Protein AF-A0A0N1IJU6-F1 (afdb_monomer)

Radius of gyration: 20.88 Å; Cα contacts (8 Å, |Δi|>4): 556; chains: 1; bounding box: 47×47×66 Å

Organism: Leptomonas seymouri (NCBI:txid5684)

pLDDT: mean 74.18, std 21.57, range [20.19, 96.62]

Structure (mmCIF, N/CA/C/O backbone):
data_AF-A0A0N1IJU6-F1
#
_entry.id   AF-A0A0N1IJU6-F1
#
loop_
_atom_site.group_PDB
_atom_site.id
_atom_site.type_symbol
_atom_site.label_atom_id
_atom_site.label_alt_id
_atom_site.label_comp_id
_atom_site.label_asym_id
_atom_site.label_entity_id
_atom_site.label_seq_id
_atom_site.pdbx_PDB_ins_code
_atom_site.Cartn_x
_atom_site.Cartn_y
_atom_site.Cartn_z
_atom_site.occupancy
_atom_site.B_iso_or_equiv
_atom_site.auth_seq_id
_atom_site.auth_comp_id
_atom_site.auth_asym_id
_atom_site.auth_atom_id
_atom_site.pdbx_PDB_model_num
ATOM 1 N N . MET A 1 1 ? -23.357 -25.830 -7.983 1.00 29.25 1 MET A N 1
ATOM 2 C CA . MET A 1 1 ? -22.078 -25.184 -7.625 1.00 29.25 1 MET A CA 1
ATOM 3 C C . MET A 1 1 ? -22.114 -23.812 -8.263 1.00 29.25 1 MET A C 1
ATOM 5 O O . MET A 1 1 ? -22.112 -23.745 -9.482 1.00 29.25 1 MET A O 1
ATOM 9 N N . CYS A 1 2 ? -22.327 -22.762 -7.471 1.00 22.16 2 CYS A N 1
ATOM 10 C CA . CYS A 1 2 ? -22.513 -21.410 -7.994 1.00 22.16 2 CYS A CA 1
ATOM 11 C C . CYS A 1 2 ? -21.148 -20.764 -8.239 1.00 22.16 2 CYS A C 1
ATOM 13 O O . CYS A 1 2 ? -20.328 -20.707 -7.324 1.00 22.16 2 CYS A O 1
ATOM 15 N N . GLU A 1 3 ? -20.919 -20.304 -9.468 1.00 24.25 3 GLU A N 1
ATOM 16 C CA . GLU A 1 3 ? -19.807 -19.422 -9.811 1.00 24.25 3 GLU A CA 1
ATOM 17 C C . GLU A 1 3 ? -19.901 -18.150 -8.964 1.00 24.25 3 GLU A C 1
ATOM 19 O O . GLU A 1 3 ? -20.905 -17.436 -8.984 1.00 24.25 3 GLU A O 1
ATOM 24 N N . VAL A 1 4 ? -18.859 -17.893 -8.176 1.00 23.22 4 VAL A N 1
ATOM 25 C CA . VAL A 1 4 ? -18.736 -16.666 -7.392 1.00 23.22 4 VAL A CA 1
ATOM 26 C C . VAL A 1 4 ? -18.215 -15.586 -8.327 1.00 23.22 4 VAL A C 1
ATOM 28 O O . VAL A 1 4 ? -17.029 -15.531 -8.647 1.00 23.22 4 VAL A O 1
ATOM 31 N N . GLN A 1 5 ? -19.130 -14.743 -8.791 1.00 23.30 5 GLN A N 1
ATOM 32 C CA . GLN A 1 5 ? -18.809 -13.564 -9.574 1.00 23.30 5 GLN A CA 1
ATOM 33 C C . GLN A 1 5 ? -18.287 -12.474 -8.635 1.00 23.30 5 GLN A C 1
ATOM 35 O O . GLN A 1 5 ? -18.973 -12.019 -7.719 1.00 23.30 5 GLN A O 1
ATOM 40 N N . VAL A 1 6 ? -17.034 -12.088 -8.846 1.00 24.52 6 VAL A N 1
ATOM 41 C CA . VAL A 1 6 ? -16.346 -11.077 -8.049 1.00 24.52 6 VAL A CA 1
ATOM 42 C C . VAL A 1 6 ? -16.823 -9.690 -8.471 1.00 24.52 6 VAL A C 1
ATOM 44 O O . VAL A 1 6 ? -16.679 -9.310 -9.631 1.00 24.52 6 VAL A O 1
ATOM 47 N N . SER A 1 7 ? -17.353 -8.918 -7.524 1.00 20.19 7 SER A N 1
ATOM 48 C CA . SER A 1 7 ? -17.590 -7.483 -7.696 1.00 20.19 7 SER A CA 1
ATOM 49 C C . SER A 1 7 ? -16.609 -6.716 -6.816 1.00 20.19 7 SER A C 1
ATOM 51 O O . SER A 1 7 ? -16.738 -6.693 -5.594 1.00 20.19 7 SER A O 1
ATOM 53 N N . PHE A 1 8 ? -15.605 -6.106 -7.441 1.00 29.34 8 PHE A N 1
ATOM 54 C CA . PHE A 1 8 ? -14.904 -4.969 -6.856 1.00 29.34 8 PHE A CA 1
ATOM 55 C C . PHE A 1 8 ? -15.702 -3.709 -7.211 1.00 29.34 8 PHE A C 1
ATOM 57 O O . PHE A 1 8 ? -16.345 -3.664 -8.259 1.00 29.34 8 PHE A O 1
ATOM 64 N N . ALA A 1 9 ? -15.676 -2.671 -6.377 1.00 20.92 9 ALA A N 1
ATOM 65 C CA . ALA A 1 9 ? -16.099 -1.351 -6.832 1.00 20.92 9 ALA A CA 1
ATOM 66 C C . ALA A 1 9 ? -15.048 -0.860 -7.836 1.00 20.92 9 ALA A C 1
ATOM 68 O O . ALA A 1 9 ? -13.993 -0.343 -7.472 1.00 20.92 9 ALA A O 1
ATOM 69 N N . PHE A 1 10 ? -15.297 -1.135 -9.114 1.00 31.42 10 PHE A N 1
ATOM 70 C CA . PHE A 1 10 ? -14.452 -0.702 -10.205 1.00 31.42 10 PHE A CA 1
ATOM 71 C C . PHE A 1 10 ? -14.834 0.731 -10.577 1.00 31.42 10 PHE A C 1
ATOM 73 O O . PHE A 1 10 ? -15.923 0.971 -11.092 1.00 31.42 10 PHE A O 1
ATOM 80 N N . LEU A 1 11 ? -13.894 1.667 -10.481 1.00 26.81 11 LEU A N 1
ATOM 81 C CA . LEU A 1 11 ? -13.791 2.641 -11.563 1.00 26.81 11 LEU A CA 1
ATOM 82 C C . LEU A 1 11 ? -13.098 1.922 -12.724 1.00 26.81 11 LEU A C 1
ATOM 84 O O . LEU A 1 11 ? -11.899 2.075 -12.950 1.00 26.81 11 LEU A O 1
ATOM 88 N N . THR A 1 12 ? -13.848 1.085 -13.451 1.00 28.23 12 THR A N 1
ATOM 89 C CA . THR A 1 12 ? -13.447 0.666 -14.796 1.00 28.23 12 THR A CA 1
ATOM 90 C C . THR A 1 12 ? -13.519 1.907 -15.668 1.00 28.23 12 THR A C 1
ATOM 92 O O . THR A 1 12 ?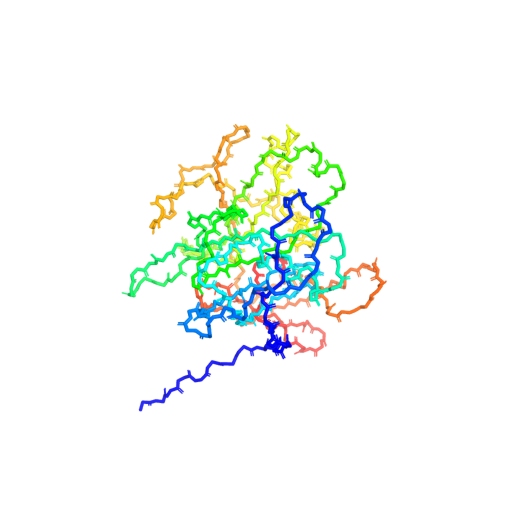 -14.570 2.249 -16.205 1.00 28.23 12 THR A O 1
ATOM 95 N N . SER A 1 13 ? -12.408 2.620 -15.783 1.00 30.58 13 SER A N 1
ATOM 96 C CA . SER A 1 13 ? -12.277 3.699 -16.746 1.00 30.58 13 SER A CA 1
ATOM 97 C C . SER A 1 13 ? -11.082 3.419 -17.643 1.00 30.58 13 SER A C 1
ATOM 99 O O . SER A 1 13 ? -9.936 3.580 -17.234 1.00 30.58 13 SER A O 1
ATOM 101 N N . ARG A 1 14 ? -11.436 3.069 -18.887 1.00 30.84 14 ARG A N 1
ATOM 102 C CA . ARG A 1 14 ? -10.636 2.994 -20.119 1.00 30.84 14 ARG A CA 1
ATOM 103 C C . ARG A 1 14 ? -9.693 1.792 -20.243 1.00 30.84 14 ARG A C 1
ATOM 105 O O . ARG A 1 14 ? -8.674 1.681 -19.574 1.00 30.84 14 ARG A O 1
ATOM 112 N N . THR A 1 15 ? -10.000 0.938 -21.217 1.00 31.88 15 THR A N 1
ATOM 113 C CA . THR A 1 15 ? -8.989 0.222 -22.000 1.00 31.88 15 THR A CA 1
ATOM 114 C C . THR A 1 15 ? -8.020 1.263 -22.561 1.00 31.88 15 THR A C 1
ATOM 116 O O . THR A 1 15 ? -8.432 2.142 -23.317 1.00 31.88 15 THR A O 1
ATOM 119 N N . VAL A 1 16 ? -6.745 1.207 -22.176 1.00 37.75 16 VAL A N 1
ATOM 120 C CA . VAL A 1 16 ? -5.706 2.012 -22.828 1.00 37.75 16 VAL A CA 1
ATOM 121 C C . VAL A 1 16 ? -5.240 1.223 -24.047 1.00 37.7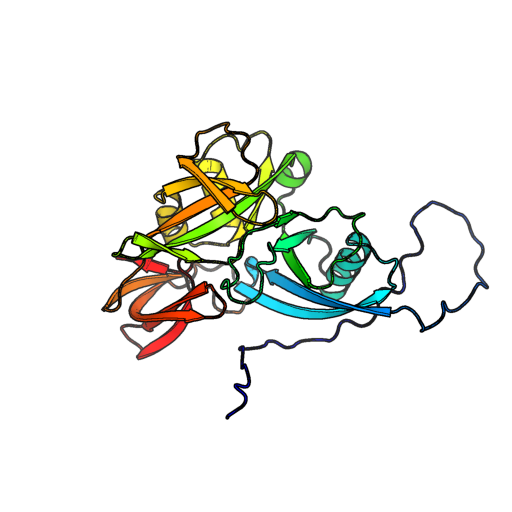5 16 VAL A C 1
ATOM 123 O O . VAL A 1 16 ? -4.503 0.243 -23.928 1.00 37.75 16 VAL A O 1
ATOM 126 N N . GLU A 1 17 ? -5.719 1.608 -25.229 1.00 35.03 17 GLU A N 1
ATOM 127 C CA . GLU A 1 17 ? -5.207 1.067 -26.485 1.00 35.03 17 GLU A CA 1
ATOM 128 C C . GLU A 1 17 ? -3.831 1.665 -26.822 1.00 35.03 17 GLU A C 1
ATOM 130 O O . GLU A 1 17 ? -3.664 2.875 -26.936 1.00 35.03 17 GLU A O 1
ATOM 135 N N . CYS A 1 18 ? -2.885 0.757 -27.086 1.00 40.06 18 CYS A N 1
ATOM 136 C CA . CYS A 1 18 ? -1.658 0.918 -27.873 1.00 40.06 18 CYS A CA 1
ATOM 137 C C . CYS A 1 18 ? -0.441 1.652 -27.263 1.00 40.06 18 CYS A C 1
ATOM 139 O O . CYS A 1 18 ? -0.288 2.868 -27.353 1.00 40.06 18 CYS A O 1
ATOM 141 N N . CYS A 1 19 ? 0.575 0.854 -26.901 1.00 38.28 19 CYS A N 1
ATOM 142 C CA . CYS A 1 19 ? 1.991 1.222 -27.029 1.00 38.28 19 CYS A CA 1
ATOM 143 C C . CYS A 1 19 ? 2.445 1.003 -28.487 1.00 38.28 19 CYS A C 1
ATOM 145 O O . CYS A 1 19 ? 2.994 -0.050 -28.811 1.00 38.28 19 CYS A O 1
ATOM 147 N N . CYS A 1 20 ? 2.177 1.949 -29.393 1.00 32.88 20 CYS A N 1
ATOM 148 C CA . CYS A 1 20 ? 2.645 1.845 -30.789 1.00 32.88 20 CYS A CA 1
ATOM 149 C C . CYS A 1 20 ? 3.706 2.876 -31.190 1.00 32.88 20 CYS A C 1
ATOM 151 O O . CYS A 1 20 ? 4.318 2.711 -32.237 1.00 32.88 20 CYS A O 1
ATOM 153 N N . ASN A 1 21 ? 3.984 3.893 -30.369 1.00 34.22 21 ASN A N 1
ATOM 154 C CA . ASN A 1 21 ? 4.844 5.009 -30.776 1.00 34.22 21 ASN A CA 1
ATOM 155 C C . ASN A 1 21 ? 5.995 5.251 -29.796 1.00 34.22 21 ASN A C 1
ATOM 157 O O . ASN A 1 21 ? 6.057 6.301 -29.156 1.00 34.22 21 ASN A O 1
ATOM 161 N N . VAL A 1 22 ? 6.912 4.290 -29.692 1.00 34.72 22 VAL A N 1
ATOM 162 C CA . VAL A 1 22 ? 8.278 4.580 -29.237 1.00 34.72 22 VAL A CA 1
ATOM 163 C C . VAL A 1 22 ? 9.234 4.087 -30.314 1.00 34.72 22 VAL A C 1
ATOM 165 O O . VAL A 1 22 ? 9.848 3.030 -30.224 1.00 34.72 22 VAL A O 1
ATOM 168 N N . SER A 1 23 ? 9.340 4.872 -31.385 1.00 30.75 23 SER A N 1
ATOM 169 C CA . SER A 1 23 ? 10.595 4.934 -32.119 1.00 30.75 23 SER A CA 1
ATOM 170 C C . SER A 1 23 ? 11.645 5.439 -31.133 1.00 30.75 23 SER A C 1
ATOM 172 O O . SER A 1 23 ? 11.603 6.600 -30.725 1.00 30.75 23 SER A O 1
ATOM 174 N N . SER A 1 24 ? 12.514 4.522 -30.715 1.00 30.61 24 SER A N 1
ATOM 175 C CA . SER A 1 24 ? 13.775 4.742 -30.010 1.00 30.61 24 SER A CA 1
ATOM 176 C C . SER A 1 24 ? 14.306 6.168 -30.177 1.00 30.61 24 SER A C 1
ATOM 178 O O . SER A 1 24 ? 14.665 6.571 -31.288 1.00 30.61 24 SER A O 1
ATOM 180 N N . SER A 1 25 ? 14.410 6.930 -29.087 1.00 32.19 25 SER A N 1
ATOM 181 C CA . SER A 1 25 ? 15.112 8.213 -29.101 1.00 32.19 25 SER A CA 1
ATOM 182 C C . SER A 1 25 ? 16.629 7.985 -29.138 1.00 32.19 25 SER A C 1
ATOM 184 O O . SER A 1 25 ? 17.354 8.267 -28.187 1.00 32.19 25 SER A O 1
ATOM 186 N N . SER A 1 26 ? 17.127 7.477 -30.261 1.00 30.17 26 SER A N 1
ATOM 187 C CA . SER A 1 26 ? 18.512 7.651 -30.682 1.00 30.17 26 SER A CA 1
ATOM 188 C C . SER A 1 26 ? 18.502 8.638 -31.846 1.00 30.17 26 SER A C 1
ATOM 190 O O . SER A 1 26 ? 17.946 8.348 -32.901 1.00 30.17 26 SER A O 1
ATOM 192 N N . LYS A 1 27 ? 19.066 9.829 -31.619 1.00 34.12 27 LYS A N 1
ATOM 193 C CA . LYS A 1 27 ? 19.240 10.930 -32.582 1.00 34.12 27 LYS A CA 1
ATOM 194 C C . LYS A 1 27 ? 19.463 10.443 -34.026 1.00 34.12 27 LYS A C 1
ATOM 196 O O . LYS A 1 27 ? 20.577 10.028 -34.322 1.00 34.12 27 LYS A O 1
ATOM 201 N N . VAL A 1 28 ? 18.495 10.598 -34.938 1.00 28.48 28 VAL A N 1
ATOM 202 C CA . VAL A 1 28 ? 18.773 10.642 -36.388 1.00 28.48 28 VAL A CA 1
ATOM 203 C C . VAL A 1 28 ? 17.788 11.562 -37.117 1.00 28.48 28 VAL A C 1
ATOM 205 O O . VAL A 1 28 ? 16.579 11.357 -37.130 1.00 28.48 28 VAL A O 1
ATOM 208 N N . SER A 1 29 ? 18.385 12.595 -37.706 1.00 26.75 29 SER A N 1
ATOM 209 C CA . SER A 1 29 ? 18.025 13.337 -38.915 1.00 26.75 29 SER A CA 1
ATOM 210 C C . SER A 1 29 ? 16.880 12.797 -39.788 1.00 26.75 29 SER A C 1
ATOM 212 O O . SER A 1 29 ? 16.850 11.632 -40.170 1.00 26.75 29 SER A O 1
ATOM 214 N N . SER A 1 30 ? 16.028 13.735 -40.205 1.00 32.81 30 SER A N 1
ATOM 215 C CA . SER A 1 30 ? 15.270 13.791 -41.464 1.00 32.81 30 SER A CA 1
ATOM 216 C C . SER A 1 30 ? 15.429 12.623 -42.456 1.00 32.81 30 SER A C 1
ATOM 218 O O . SER A 1 30 ? 16.322 12.612 -43.301 1.00 32.81 30 SER A O 1
ATOM 220 N N . ARG A 1 31 ? 14.441 11.725 -42.465 1.00 26.55 31 ARG A N 1
ATOM 221 C CA . ARG A 1 31 ? 13.751 11.272 -43.686 1.00 26.55 31 ARG A CA 1
ATOM 222 C C . ARG A 1 31 ? 12.504 10.491 -43.291 1.00 26.55 31 ARG A C 1
ATOM 224 O O . ARG A 1 31 ? 12.564 9.350 -42.851 1.00 26.55 31 ARG A O 1
ATOM 231 N N . ALA A 1 32 ? 11.368 11.161 -43.429 1.00 37.38 32 ALA A N 1
ATOM 232 C CA . ALA A 1 32 ? 10.072 10.519 -43.432 1.00 37.38 32 ALA A CA 1
ATOM 233 C C . ALA A 1 32 ? 9.946 9.571 -44.633 1.00 37.38 32 ALA A C 1
ATOM 235 O O . ALA A 1 32 ? 10.572 9.780 -45.673 1.00 37.38 32 ALA A O 1
ATOM 236 N N . SER A 1 33 ? 9.017 8.631 -44.471 1.00 31.12 33 SER A N 1
ATOM 237 C CA . SER A 1 33 ? 8.413 7.725 -45.450 1.00 31.12 33 SER A CA 1
ATOM 238 C C . SER A 1 33 ? 9.046 6.334 -45.587 1.00 31.12 33 SER A C 1
ATOM 240 O O . SER A 1 33 ? 10.182 6.164 -46.007 1.00 31.12 33 SER A O 1
ATOM 242 N N . GLN A 1 34 ? 8.185 5.354 -45.284 1.00 34.00 34 GLN A N 1
ATOM 243 C CA . GLN A 1 34 ? 8.293 3.917 -45.532 1.00 34.00 34 GLN A CA 1
ATOM 244 C C . GLN A 1 34 ? 9.202 3.139 -44.578 1.00 34.00 34 GLN A C 1
ATOM 246 O O . GLN A 1 34 ? 10.401 3.070 -44.788 1.00 34.00 34 GLN A O 1
ATOM 251 N N . LEU A 1 35 ? 8.595 2.458 -43.595 1.00 29.62 35 LEU A N 1
ATOM 252 C CA . LEU A 1 35 ? 8.817 1.025 -43.347 1.00 29.62 35 LEU A CA 1
ATOM 253 C C . LEU A 1 35 ? 7.835 0.491 -42.282 1.00 29.62 35 LEU A C 1
ATOM 255 O O . LEU A 1 35 ? 8.068 0.576 -41.086 1.00 29.62 35 LEU A O 1
ATOM 259 N N . ARG A 1 36 ? 6.753 -0.097 -42.816 1.00 29.62 36 ARG A N 1
ATOM 260 C CA . ARG A 1 36 ? 6.023 -1.294 -42.357 1.00 29.62 36 ARG A CA 1
ATOM 261 C C . ARG A 1 36 ? 5.271 -1.236 -41.020 1.00 29.62 36 ARG A C 1
ATOM 263 O O . ARG A 1 36 ? 5.855 -1.250 -39.945 1.00 29.62 36 ARG A O 1
ATOM 270 N N . CYS A 1 37 ? 3.939 -1.331 -41.132 1.00 32.75 37 CYS A N 1
ATOM 271 C CA . CYS A 1 37 ? 3.083 -1.960 -40.128 1.00 32.75 37 CYS A CA 1
ATOM 272 C C . CYS A 1 37 ? 3.743 -3.262 -39.659 1.00 32.75 37 CYS A C 1
ATOM 274 O O . CYS A 1 37 ? 3.885 -4.195 -40.448 1.00 32.75 37 CYS A O 1
ATOM 276 N N . ALA A 1 38 ? 4.180 -3.298 -38.402 1.00 37.62 38 ALA A N 1
ATOM 277 C CA . ALA A 1 38 ? 4.569 -4.540 -37.760 1.00 37.62 38 ALA A CA 1
ATOM 278 C C . ALA A 1 38 ? 3.335 -5.449 -37.687 1.00 37.62 38 ALA A C 1
ATOM 280 O O . ALA A 1 38 ? 2.256 -4.995 -37.292 1.00 37.62 38 ALA A O 1
ATOM 281 N N . ASP A 1 39 ? 3.508 -6.700 -38.107 1.00 40.16 39 ASP A N 1
ATOM 282 C CA . ASP A 1 39 ? 2.506 -7.759 -38.059 1.00 40.16 39 ASP A CA 1
ATOM 283 C C . ASP A 1 39 ? 1.701 -7.734 -36.751 1.00 40.16 39 ASP A C 1
ATOM 285 O O . ASP A 1 39 ? 2.247 -7.674 -35.649 1.00 40.16 39 ASP A O 1
ATOM 289 N N . HIS A 1 40 ? 0.379 -7.858 -36.863 1.00 46.62 40 HIS A N 1
ATOM 290 C CA . HIS A 1 40 ? -0.540 -7.972 -35.727 1.00 46.62 40 HIS A CA 1
ATOM 291 C C . HIS A 1 40 ? -0.394 -9.293 -34.932 1.00 46.62 40 HIS A C 1
ATOM 293 O O . HIS A 1 40 ? -1.235 -9.584 -34.084 1.00 46.62 40 HIS A O 1
ATOM 299 N N . SER A 1 41 ? 0.643 -10.102 -35.180 1.00 51.22 41 SER A N 1
ATOM 300 C CA . SER A 1 41 ? 0.738 -11.502 -34.740 1.00 51.22 41 SER A CA 1
ATOM 301 C C . SER A 1 41 ? 1.457 -11.745 -33.405 1.00 51.22 41 SER A C 1
ATOM 303 O O . SER A 1 41 ? 1.460 -12.879 -32.936 1.00 51.22 41 SER A O 1
ATOM 305 N N . SER A 1 42 ? 2.020 -10.729 -32.740 1.00 65.62 42 SER A N 1
ATOM 306 C CA . SER A 1 42 ? 2.682 -10.913 -31.431 1.00 65.62 42 SER A CA 1
ATOM 307 C C . SER A 1 42 ? 2.370 -9.799 -30.426 1.00 65.62 42 SER A C 1
ATOM 309 O O . SER A 1 42 ? 3.248 -9.178 -29.821 1.00 65.62 42 SER A O 1
ATOM 311 N N . ARG A 1 43 ? 1.077 -9.531 -30.231 1.00 73.75 43 ARG A N 1
ATOM 312 C CA . ARG A 1 43 ? 0.603 -8.735 -29.093 1.00 73.75 43 ARG A CA 1
ATOM 313 C C . ARG A 1 43 ? 0.337 -9.648 -27.906 1.00 73.75 43 ARG A C 1
ATOM 315 O O . ARG A 1 43 ? -0.191 -10.743 -28.071 1.00 73.75 43 ARG A O 1
ATOM 322 N N . ARG A 1 44 ? 0.672 -9.173 -26.713 1.00 79.62 44 ARG A N 1
ATOM 323 C CA . ARG A 1 44 ? 0.341 -9.834 -25.450 1.00 79.62 44 ARG A CA 1
ATOM 324 C C . ARG A 1 44 ? -0.488 -8.902 -24.578 1.00 79.62 44 ARG A C 1
ATOM 326 O O . ARG A 1 44 ? -0.372 -7.680 -24.682 1.00 79.62 44 ARG A O 1
ATOM 333 N N . VAL A 1 45 ? -1.320 -9.495 -23.731 1.00 77.50 45 VAL A N 1
ATOM 334 C CA . VAL A 1 45 ? -2.152 -8.772 -22.769 1.00 77.50 45 VAL A CA 1
ATOM 335 C C . VAL A 1 45 ? -1.474 -8.824 -21.408 1.00 77.50 45 VAL A C 1
ATOM 337 O O . VAL A 1 45 ? -1.081 -9.891 -20.953 1.00 77.50 45 VAL A O 1
ATOM 340 N N . VAL A 1 46 ? -1.335 -7.663 -20.779 1.00 78.88 46 VAL A N 1
ATOM 341 C CA . VAL A 1 46 ? -0.728 -7.490 -19.461 1.00 78.88 46 VAL A CA 1
ATOM 342 C C . VAL A 1 46 ? -1.751 -6.907 -18.506 1.00 78.88 46 VAL A C 1
ATOM 344 O O . VAL A 1 46 ? -2.425 -5.933 -18.835 1.00 78.88 46 VAL A O 1
ATOM 347 N N . HIS A 1 47 ? -1.822 -7.454 -17.302 1.00 82.44 47 HIS A N 1
ATOM 348 C CA . HIS A 1 47 ? -2.642 -6.932 -16.223 1.00 82.44 47 HIS A CA 1
ATOM 349 C C . HIS A 1 47 ? -1.819 -5.983 -15.349 1.00 82.44 47 HIS A C 1
ATOM 351 O O . HIS A 1 47 ? -0.814 -6.370 -14.751 1.00 82.44 47 HIS A O 1
ATOM 357 N N . VAL A 1 48 ? -2.254 -4.729 -15.260 1.00 83.94 48 VAL A N 1
ATOM 358 C CA . VAL A 1 48 ? -1.579 -3.696 -14.472 1.00 83.94 48 VAL A CA 1
ATOM 359 C C . VAL A 1 48 ? -2.519 -3.220 -13.378 1.00 83.94 48 VAL A C 1
ATOM 361 O O . VAL A 1 48 ? -3.653 -2.824 -13.655 1.00 83.94 48 VAL A O 1
ATOM 364 N N . LYS A 1 49 ? -2.040 -3.233 -12.133 1.00 86.88 49 LYS A N 1
ATOM 365 C CA . LYS A 1 49 ? -2.712 -2.582 -11.008 1.00 86.88 49 LYS A CA 1
ATOM 366 C C . LYS A 1 49 ? -1.961 -1.311 -10.634 1.00 86.88 49 LYS A C 1
ATOM 368 O O . LYS A 1 49 ? -0.889 -1.383 -10.042 1.00 86.88 49 LYS A O 1
ATOM 373 N N . LEU A 1 50 ? -2.529 -0.164 -10.976 1.00 87.06 50 LEU A N 1
ATOM 374 C CA . LEU A 1 50 ? -2.034 1.146 -10.584 1.00 87.06 50 LEU A CA 1
ATOM 375 C C . LEU A 1 50 ? -2.492 1.490 -9.162 1.00 87.06 50 LEU A C 1
ATOM 377 O O . LEU A 1 50 ? -3.683 1.445 -8.851 1.00 87.06 50 LEU A O 1
ATOM 381 N N . LEU A 1 51 ? -1.532 1.832 -8.314 1.00 88.25 51 LEU A N 1
ATOM 382 C CA . LEU A 1 51 ? -1.697 2.305 -6.949 1.00 88.25 51 LEU A CA 1
ATOM 383 C C . LEU A 1 51 ? -1.494 3.819 -6.955 1.00 88.25 51 LEU A C 1
ATOM 385 O O . LEU A 1 51 ? -0.393 4.299 -7.231 1.00 88.25 51 LEU A O 1
ATOM 389 N N . ASP A 1 52 ? -2.570 4.549 -6.685 1.00 83.44 52 ASP A N 1
ATOM 390 C CA . ASP A 1 52 ? -2.609 6.006 -6.666 1.00 83.44 52 ASP A CA 1
ATOM 391 C C . ASP A 1 52 ? -3.087 6.460 -5.286 1.00 83.44 52 ASP A C 1
ATOM 393 O O . ASP A 1 52 ? -4.273 6.706 -5.045 1.00 83.44 52 ASP A O 1
ATOM 397 N N . PHE A 1 53 ? -2.140 6.474 -4.349 1.00 80.69 53 PHE A N 1
ATOM 398 C CA . PHE A 1 53 ? -2.410 6.799 -2.952 1.00 80.69 53 PHE A CA 1
ATOM 399 C C . PHE A 1 53 ? -2.827 8.262 -2.770 1.00 80.69 53 PHE A C 1
ATOM 401 O O . PHE A 1 53 ? -3.665 8.532 -1.920 1.00 80.69 53 PHE A O 1
ATOM 408 N N . GLU A 1 54 ? -2.335 9.181 -3.610 1.00 76.06 54 GLU A N 1
ATOM 409 C CA . GLU A 1 54 ? -2.749 10.593 -3.599 1.00 76.06 54 GLU A CA 1
ATOM 410 C C . GLU A 1 54 ? -4.231 10.756 -3.953 1.00 76.06 54 GLU A C 1
ATOM 412 O O . GLU A 1 54 ? -4.942 11.550 -3.342 1.00 76.06 54 GLU A O 1
ATOM 417 N N . ALA A 1 55 ? -4.713 9.996 -4.938 1.00 70.56 55 ALA A N 1
ATOM 418 C CA . ALA A 1 55 ? -6.128 9.973 -5.294 1.00 70.56 55 ALA A CA 1
ATOM 419 C C . ALA A 1 55 ? -6.973 9.079 -4.364 1.00 70.56 55 ALA A C 1
ATOM 421 O O . ALA A 1 55 ? -8.187 8.960 -4.569 1.00 70.56 55 ALA A O 1
ATOM 422 N N . GLY A 1 56 ? -6.344 8.408 -3.389 1.00 67.31 56 GLY A N 1
ATOM 423 C CA . GLY A 1 56 ? -6.984 7.428 -2.514 1.00 67.31 56 GLY A CA 1
ATOM 424 C C . GLY A 1 56 ? -7.590 6.247 -3.277 1.00 67.31 56 GLY A C 1
ATOM 425 O O . GLY A 1 56 ? -8.569 5.661 -2.821 1.00 67.31 56 GLY A O 1
ATOM 426 N N . CYS A 1 57 ? -7.080 5.919 -4.470 1.00 67.00 57 CYS A N 1
ATOM 427 C CA . CYS A 1 57 ? -7.671 4.898 -5.332 1.00 67.00 57 CYS A CA 1
ATOM 428 C C . CYS A 1 57 ? -6.643 3.891 -5.856 1.00 67.00 57 CYS A C 1
ATOM 430 O O . CYS A 1 57 ? -5.451 4.156 -5.991 1.00 67.00 57 CYS A O 1
ATOM 432 N N . SER A 1 58 ? -7.128 2.699 -6.203 1.00 73.31 58 SER A N 1
ATOM 433 C CA . SER A 1 58 ? -6.367 1.756 -7.020 1.00 73.31 58 SER A CA 1
ATOM 434 C C . SER A 1 58 ? -7.169 1.419 -8.267 1.00 73.31 58 SER A C 1
ATOM 436 O O . SER A 1 58 ? -8.380 1.209 -8.199 1.00 73.31 58 SER A O 1
ATOM 438 N N . ARG A 1 59 ? -6.500 1.402 -9.418 1.00 79.50 59 ARG A N 1
ATOM 439 C CA . ARG A 1 59 ? -7.109 1.151 -10.726 1.00 79.50 59 ARG A CA 1
ATOM 440 C C . ARG A 1 59 ? -6.468 -0.085 -11.332 1.00 79.50 59 ARG A C 1
ATOM 442 O O . ARG A 1 59 ? -5.251 -0.217 -11.323 1.00 79.50 59 ARG A O 1
ATOM 449 N N . ALA A 1 60 ? -7.276 -0.993 -11.859 1.00 78.19 60 ALA A N 1
ATOM 450 C CA . ALA A 1 60 ? -6.790 -2.159 -12.584 1.00 78.19 60 ALA A CA 1
ATOM 451 C C . ALA A 1 60 ? -7.193 -2.039 -14.052 1.00 78.19 60 ALA A C 1
ATOM 453 O O . ALA A 1 60 ? -8.337 -1.700 -14.354 1.00 78.19 60 ALA A O 1
ATOM 454 N N . PHE A 1 61 ? -6.265 -2.313 -14.961 1.00 76.94 61 PHE A N 1
ATOM 455 C CA . PHE A 1 61 ? -6.527 -2.280 -16.396 1.00 76.94 61 PHE A CA 1
ATOM 456 C C . PHE A 1 61 ? -5.678 -3.314 -17.135 1.00 76.94 61 PHE A C 1
ATOM 458 O O . PHE A 1 61 ? -4.667 -3.808 -16.631 1.00 76.94 61 PHE A O 1
ATOM 465 N N . CYS A 1 62 ? -6.125 -3.655 -18.341 1.00 77.44 62 CYS A N 1
ATOM 466 C CA . CYS A 1 62 ? -5.405 -4.538 -19.249 1.00 77.44 62 CYS A CA 1
ATOM 467 C C . CYS A 1 62 ? -4.708 -3.695 -20.317 1.00 77.44 62 CYS A C 1
ATOM 469 O O . CYS A 1 62 ? -5.339 -2.844 -20.945 1.00 77.44 62 CYS A O 1
ATOM 471 N N . VAL A 1 63 ? -3.423 -3.950 -20.536 1.00 75.19 63 VAL A N 1
ATOM 472 C CA . VAL A 1 63 ? -2.613 -3.291 -21.561 1.00 75.19 63 VAL A CA 1
ATOM 473 C C . VAL A 1 63 ? -2.270 -4.307 -22.637 1.00 75.19 63 VAL A C 1
ATOM 475 O O . VAL A 1 63 ? -1.680 -5.345 -22.352 1.00 75.19 63 VAL A O 1
ATOM 478 N N . SER A 1 64 ? -2.619 -4.002 -23.886 1.00 79.62 64 SER A N 1
ATOM 479 C CA . SER A 1 64 ? -2.148 -4.763 -25.043 1.00 79.62 64 SER A CA 1
ATOM 480 C C . SER A 1 64 ? -0.857 -4.133 -25.561 1.00 79.62 64 SER A C 1
ATOM 482 O O . SER A 1 64 ? -0.887 -3.036 -26.125 1.00 79.62 64 SER A O 1
ATOM 484 N N . CYS A 1 65 ? 0.266 -4.834 -25.423 1.00 78.31 65 CYS A N 1
ATOM 485 C CA . CYS A 1 65 ? 1.577 -4.357 -25.860 1.00 78.31 65 CYS A CA 1
ATOM 486 C C . CYS A 1 65 ? 2.277 -5.360 -26.797 1.00 78.31 65 CYS A C 1
ATOM 488 O O . CYS A 1 65 ? 1.974 -6.558 -26.770 1.00 78.31 65 CYS A O 1
ATOM 490 N N . PRO A 1 66 ? 3.199 -4.892 -27.660 1.00 81.06 66 PRO A N 1
ATOM 491 C CA . PRO A 1 66 ? 4.114 -5.779 -28.375 1.00 81.06 66 PRO A CA 1
ATOM 492 C C . PRO A 1 66 ? 4.911 -6.647 -27.396 1.00 81.06 66 PRO A C 1
ATOM 494 O O . PRO A 1 66 ? 5.302 -6.168 -26.334 1.00 81.06 66 PRO A O 1
ATOM 497 N N . VAL A 1 67 ? 5.218 -7.895 -27.762 1.00 79.75 67 VAL A N 1
ATOM 498 C CA . VAL A 1 67 ? 6.054 -8.785 -26.925 1.00 79.75 67 VAL A CA 1
ATOM 499 C C . VAL A 1 67 ? 7.434 -8.186 -26.621 1.00 79.75 67 VAL A C 1
ATOM 501 O O . VAL A 1 67 ? 8.000 -8.460 -25.568 1.00 79.75 67 VAL A O 1
ATOM 504 N N . SER A 1 68 ? 7.957 -7.337 -27.507 1.00 82.25 68 SER A N 1
ATOM 505 C CA . SER A 1 68 ? 9.235 -6.638 -27.333 1.00 82.25 68 SER A CA 1
ATOM 506 C C . SER A 1 68 ? 9.157 -5.371 -26.472 1.00 82.25 68 SER A C 1
ATOM 508 O O . SER A 1 68 ? 10.166 -4.684 -26.345 1.00 82.25 68 SER A O 1
ATOM 510 N N . ALA A 1 69 ? 7.981 -4.997 -25.961 1.00 84.19 69 ALA A N 1
ATOM 511 C CA . ALA A 1 69 ? 7.833 -3.799 -25.143 1.00 84.19 69 ALA A CA 1
ATOM 512 C C . ALA A 1 69 ? 8.444 -3.991 -23.748 1.00 84.19 69 ALA A C 1
ATOM 514 O O . ALA A 1 69 ? 8.334 -5.061 -23.139 1.00 84.19 69 ALA A O 1
ATOM 515 N N . ASP A 1 70 ? 9.043 -2.921 -23.238 1.00 88.38 70 ASP A N 1
ATOM 516 C CA . ASP A 1 70 ? 9.635 -2.846 -21.910 1.00 88.38 70 ASP A CA 1
ATOM 517 C C . ASP A 1 70 ? 8.785 -1.991 -20.956 1.00 88.38 70 ASP A C 1
ATOM 519 O O . ASP A 1 70 ? 7.766 -1.391 -21.324 1.00 88.38 70 ASP A O 1
ATOM 523 N N . ILE A 1 71 ? 9.184 -1.977 -19.688 1.00 90.00 71 ILE A N 1
ATOM 524 C CA . ILE A 1 71 ? 8.516 -1.211 -18.634 1.00 90.00 71 ILE A CA 1
ATOM 525 C C . ILE A 1 71 ? 8.542 0.296 -18.915 1.00 90.00 71 ILE A C 1
ATOM 527 O O . ILE A 1 71 ? 7.557 0.978 -18.629 1.00 90.00 71 ILE A O 1
ATOM 531 N N . CYS A 1 72 ? 9.611 0.808 -19.528 1.00 88.06 72 CYS A N 1
ATOM 532 C CA . CYS A 1 72 ? 9.713 2.203 -19.953 1.00 88.06 72 CYS A CA 1
ATOM 533 C C . CYS A 1 72 ? 8.545 2.591 -20.872 1.00 88.06 72 CYS A C 1
ATOM 535 O O . CYS A 1 72 ? 7.806 3.534 -20.585 1.00 88.06 72 CYS A O 1
ATOM 537 N N . ALA A 1 73 ? 8.296 1.799 -21.921 1.00 84.88 73 ALA A N 1
ATOM 538 C CA . ALA A 1 73 ? 7.204 2.048 -22.857 1.00 84.88 73 ALA A CA 1
ATOM 539 C C . ALA A 1 73 ? 5.817 1.998 -22.190 1.00 84.88 73 ALA A C 1
ATOM 541 O O . ALA A 1 73 ? 4.913 2.741 -22.587 1.00 84.88 73 ALA A O 1
ATOM 542 N N . LEU A 1 74 ? 5.636 1.129 -21.187 1.00 86.81 74 LEU A N 1
ATOM 543 C CA . LEU A 1 74 ? 4.411 1.075 -20.387 1.00 86.81 74 LEU A CA 1
ATOM 544 C C . LEU A 1 74 ? 4.223 2.363 -19.575 1.00 86.81 74 LEU A C 1
ATOM 546 O O . LEU A 1 74 ? 3.143 2.950 -19.615 1.00 86.81 74 LEU A O 1
ATOM 550 N N . PHE A 1 75 ? 5.253 2.824 -18.866 1.00 87.12 75 PHE A N 1
ATOM 551 C CA . PHE A 1 75 ? 5.168 4.039 -18.052 1.00 87.12 75 PHE A CA 1
ATOM 552 C C . PHE A 1 75 ? 4.960 5.291 -18.901 1.00 87.12 75 PHE A C 1
ATOM 554 O O . PHE A 1 75 ? 4.096 6.097 -18.571 1.00 87.12 75 PHE A O 1
ATOM 561 N N . ASP A 1 76 ? 5.617 5.400 -20.055 1.00 82.88 76 ASP A N 1
ATOM 562 C CA . ASP A 1 76 ? 5.374 6.488 -21.008 1.00 82.88 76 ASP A CA 1
ATOM 563 C C . ASP A 1 76 ? 3.926 6.510 -21.521 1.00 82.88 76 ASP A C 1
ATOM 565 O O . ASP A 1 76 ? 3.345 7.571 -21.774 1.00 82.88 76 ASP A O 1
ATOM 569 N N . ALA A 1 77 ? 3.319 5.338 -21.728 1.00 82.19 77 ALA A N 1
ATOM 570 C CA . ALA A 1 77 ? 1.913 5.245 -22.110 1.00 82.19 77 ALA A CA 1
ATOM 571 C C . ALA A 1 77 ? 0.985 5.698 -20.971 1.00 82.19 77 ALA A C 1
ATOM 573 O O . ALA A 1 77 ? 0.041 6.451 -21.225 1.00 82.19 77 ALA A O 1
ATOM 574 N N . LEU A 1 78 ? 1.281 5.309 -19.727 1.00 81.62 78 LEU A N 1
ATOM 575 C CA . LEU A 1 78 ? 0.529 5.749 -18.549 1.00 81.62 78 LEU A CA 1
ATOM 576 C C . LEU A 1 78 ? 0.635 7.260 -18.340 1.00 81.62 78 LEU A C 1
ATOM 578 O O . LEU A 1 78 ? -0.395 7.925 -18.256 1.00 81.62 78 LEU A O 1
ATOM 582 N N . SER A 1 79 ? 1.843 7.828 -18.363 1.00 80.19 79 SER A N 1
ATOM 583 C CA . SER A 1 79 ? 2.057 9.276 -18.215 1.00 80.19 79 SER A CA 1
ATOM 584 C C . SER A 1 79 ? 1.275 10.084 -19.252 1.00 80.19 79 SER A C 1
ATOM 586 O O . SER A 1 79 ? 0.651 11.093 -18.917 1.00 80.19 79 SER A O 1
ATOM 588 N N . ARG A 1 80 ? 1.246 9.618 -20.510 1.00 76.62 80 ARG A N 1
ATOM 589 C CA . ARG A 1 80 ? 0.455 10.245 -21.581 1.00 76.62 80 ARG A CA 1
ATOM 590 C C . ARG A 1 80 ? -1.045 10.123 -21.346 1.00 76.62 80 ARG A C 1
ATOM 592 O O . ARG A 1 80 ? -1.760 11.101 -21.533 1.00 76.62 80 ARG A O 1
ATOM 599 N N . SER A 1 81 ? -1.526 8.952 -20.931 1.00 74.75 81 SER A N 1
ATOM 600 C CA . SER A 1 81 ? -2.952 8.741 -20.661 1.00 74.75 81 SER A CA 1
ATOM 601 C C . SER A 1 81 ? -3.465 9.601 -19.504 1.00 74.75 81 SER A C 1
ATOM 603 O O . SER A 1 81 ? -4.636 9.977 -19.503 1.00 74.75 81 SER A O 1
ATOM 605 N N . GLU A 1 82 ? -2.620 9.892 -18.517 1.00 73.25 82 GLU A N 1
ATOM 606 C CA . GLU A 1 82 ? -2.997 10.701 -17.355 1.00 73.25 82 GLU A CA 1
ATOM 607 C C . GLU A 1 82 ? -2.823 12.209 -17.575 1.00 73.25 82 GLU A C 1
ATOM 609 O O . GLU A 1 82 ? -3.191 12.990 -16.700 1.00 73.25 82 GLU A O 1
ATOM 614 N N . ASN A 1 83 ? -2.302 12.638 -18.736 1.00 67.12 83 ASN A N 1
ATOM 615 C CA . ASN A 1 83 ? -1.967 14.038 -19.033 1.00 67.12 83 ASN A CA 1
ATOM 616 C C . ASN A 1 83 ? -1.126 14.702 -17.924 1.00 67.12 83 ASN A C 1
ATOM 618 O O . ASN A 1 83 ? -1.240 15.903 -17.676 1.00 67.12 83 ASN A O 1
ATOM 622 N N . ALA A 1 84 ? -0.280 13.924 -17.247 1.00 63.84 84 ALA A N 1
ATOM 623 C CA . ALA A 1 84 ? 0.456 14.375 -16.077 1.00 63.84 84 ALA A CA 1
ATOM 624 C C . ALA A 1 84 ? 1.958 14.397 -16.381 1.00 63.84 84 ALA A C 1
ATOM 626 O O . ALA A 1 84 ? 2.624 13.366 -16.408 1.00 63.84 84 ALA A O 1
ATOM 627 N N . SER A 1 85 ? 2.500 15.592 -16.627 1.00 55.09 85 SER A N 1
ATOM 628 C CA . SER A 1 85 ? 3.905 15.792 -17.016 1.00 55.09 85 SER A CA 1
ATOM 629 C C . SER A 1 85 ? 4.910 15.643 -15.866 1.00 55.09 85 SER A C 1
ATOM 631 O O . SER A 1 85 ? 6.109 15.571 -16.120 1.00 55.09 85 SER A O 1
ATOM 633 N N . ALA A 1 86 ? 4.444 15.601 -14.615 1.00 63.19 86 ALA A N 1
ATOM 634 C CA . ALA A 1 86 ? 5.288 15.573 -13.416 1.00 63.19 86 ALA A CA 1
ATOM 635 C C . ALA A 1 86 ? 5.249 14.238 -12.649 1.00 63.19 86 ALA A C 1
ATOM 637 O O . ALA A 1 86 ? 5.788 14.158 -11.547 1.00 63.19 86 ALA A O 1
ATOM 638 N N . VAL A 1 87 ? 4.606 13.214 -13.211 1.00 71.62 87 VAL A N 1
ATOM 639 C CA . VAL A 1 87 ? 4.328 11.949 -12.524 1.00 71.62 87 VAL A CA 1
ATOM 640 C C . VAL A 1 87 ? 5.294 10.874 -12.989 1.00 71.62 87 VAL A C 1
ATOM 642 O O . VAL A 1 87 ? 5.489 10.676 -14.187 1.00 71.62 87 VAL A O 1
ATOM 645 N N . GLU A 1 88 ? 5.881 10.175 -12.026 1.00 83.44 88 GLU A N 1
ATOM 646 C CA . GLU A 1 88 ? 6.735 9.020 -12.258 1.00 83.44 88 GLU A CA 1
ATOM 647 C C . GLU A 1 88 ? 6.029 7.753 -11.774 1.00 83.44 88 GLU A C 1
ATOM 649 O O . GLU A 1 88 ? 5.130 7.788 -10.931 1.00 83.44 88 GLU A O 1
ATOM 654 N N . TYR A 1 89 ? 6.434 6.617 -12.326 1.00 88.56 89 TYR A N 1
ATOM 655 C CA . TYR A 1 89 ? 5.886 5.320 -11.968 1.00 88.56 89 TYR A CA 1
ATOM 656 C C . TYR A 1 89 ? 7.014 4.378 -11.587 1.00 88.56 89 TYR A C 1
ATOM 658 O O . TYR A 1 89 ? 8.086 4.389 -12.193 1.00 88.56 89 TYR A O 1
ATOM 666 N N . VAL A 1 90 ? 6.750 3.531 -10.599 1.00 92.06 90 VAL A N 1
ATOM 667 C CA . VAL A 1 90 ? 7.625 2.418 -10.242 1.00 92.06 90 VAL A CA 1
ATOM 668 C C . VAL A 1 90 ? 6.826 1.123 -10.260 1.00 92.06 90 VAL A C 1
ATOM 670 O O . VAL A 1 90 ? 5.707 1.048 -9.757 1.00 92.06 90 VAL A O 1
ATOM 673 N N . GLY A 1 91 ? 7.393 0.099 -10.889 1.00 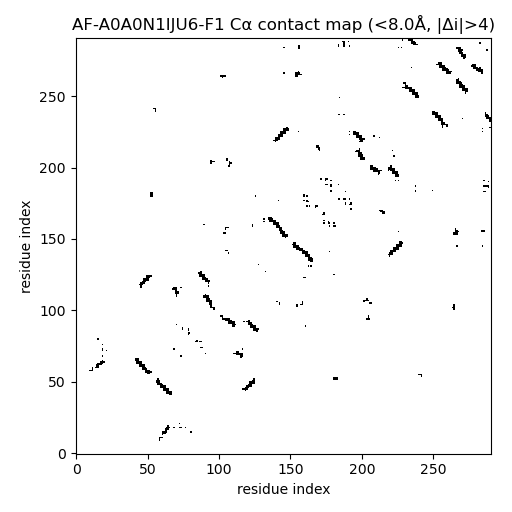92.75 91 GLY A N 1
ATOM 674 C CA . GLY A 1 91 ? 6.735 -1.182 -11.105 1.00 92.75 91 GLY A CA 1
ATOM 675 C C . GLY A 1 91 ? 7.327 -2.249 -10.209 1.00 92.75 91 GLY A C 1
ATOM 676 O O . GLY A 1 91 ? 8.533 -2.265 -9.972 1.00 92.75 91 GLY A O 1
ATOM 677 N N . PHE A 1 92 ? 6.498 -3.170 -9.740 1.00 92.81 92 PHE A N 1
ATOM 678 C CA . PHE A 1 92 ? 6.964 -4.325 -8.992 1.00 92.81 92 PHE A CA 1
ATOM 679 C C . PHE A 1 92 ? 6.053 -5.533 -9.177 1.00 92.81 92 PHE A C 1
ATOM 681 O O . PHE A 1 92 ? 4.866 -5.425 -9.495 1.00 92.81 92 PHE A O 1
ATOM 688 N N . VAL A 1 93 ? 6.640 -6.706 -8.974 1.00 89.25 93 VAL A N 1
ATOM 689 C CA . VAL A 1 93 ? 5.952 -7.994 -9.010 1.00 89.25 93 VAL A CA 1
ATOM 690 C C . VAL A 1 93 ? 5.874 -8.580 -7.611 1.00 89.25 93 VAL A C 1
ATOM 692 O O . VAL A 1 93 ? 6.763 -8.390 -6.778 1.00 89.25 93 VAL A O 1
ATOM 695 N N . LEU A 1 94 ? 4.787 -9.299 -7.352 1.00 83.44 94 LEU A N 1
ATOM 696 C CA . LEU A 1 94 ? 4.616 -10.039 -6.109 1.00 83.44 94 LEU A CA 1
ATOM 697 C C . LEU A 1 94 ? 5.208 -11.443 -6.243 1.00 83.44 94 LEU A C 1
ATOM 699 O O . LEU A 1 94 ? 5.350 -11.976 -7.346 1.00 83.44 94 LEU A O 1
ATOM 703 N N . ALA A 1 95 ? 5.577 -12.049 -5.120 1.00 74.25 95 ALA A N 1
ATOM 704 C CA . ALA A 1 95 ? 5.966 -13.449 -5.072 1.00 74.25 95 ALA A CA 1
ATOM 705 C C . ALA A 1 95 ? 4.766 -14.331 -5.446 1.00 74.25 95 ALA A C 1
ATOM 707 O O . ALA A 1 95 ? 3.687 -14.222 -4.863 1.00 74.25 95 ALA A O 1
ATOM 708 N N . THR A 1 96 ? 4.952 -15.208 -6.430 1.00 63.75 96 THR A N 1
ATOM 709 C CA . THR A 1 96 ? 3.961 -16.219 -6.794 1.00 63.75 96 THR A CA 1
ATOM 710 C C . THR A 1 96 ? 4.131 -17.428 -5.880 1.00 63.75 96 THR A C 1
ATOM 712 O O . THR A 1 96 ? 5.161 -18.101 -5.899 1.00 63.75 96 THR A O 1
ATOM 715 N N . CYS A 1 97 ? 3.118 -17.724 -5.068 1.00 50.28 97 CYS A N 1
ATOM 716 C CA . CYS A 1 97 ? 3.065 -18.980 -4.324 1.00 50.28 97 CYS A CA 1
ATOM 717 C C . CYS A 1 97 ? 2.222 -20.010 -5.085 1.00 50.28 97 CYS A C 1
ATOM 719 O O . CYS A 1 97 ? 1.247 -19.666 -5.753 1.00 50.28 97 CYS A O 1
ATOM 721 N N . SER A 1 98 ? 2.606 -21.283 -4.987 1.00 46.19 98 SER A N 1
ATOM 722 C CA . SER A 1 98 ? 1.881 -22.403 -5.587 1.00 46.19 98 SER A CA 1
ATOM 723 C C . SER A 1 98 ? 0.439 -22.495 -5.076 1.00 46.19 98 SER A C 1
ATOM 725 O O . SER A 1 98 ? 0.139 -22.142 -3.932 1.00 46.19 98 SER A O 1
ATOM 727 N N . SER A 1 99 ? -0.448 -22.995 -5.941 1.00 37.47 99 SER A N 1
ATOM 728 C CA . SER A 1 99 ? -1.877 -23.192 -5.679 1.00 37.47 99 SER A CA 1
ATOM 729 C C . SER A 1 99 ? -2.121 -23.835 -4.309 1.00 37.47 99 SER A C 1
ATOM 731 O O . SER A 1 99 ? -1.674 -24.955 -4.064 1.00 37.47 99 SER A O 1
ATOM 733 N N . GLY A 1 100 ? -2.817 -23.121 -3.424 1.00 38.97 100 GLY A N 1
ATOM 734 C CA . GLY A 1 100 ? -3.124 -23.554 -2.053 1.00 38.97 100 GLY A CA 1
ATOM 735 C C . GLY A 1 100 ? -2.486 -22.686 -0.966 1.00 38.97 100 GLY A C 1
ATOM 736 O O . GLY A 1 100 ? -3.000 -22.630 0.147 1.00 38.97 100 GLY A O 1
ATOM 737 N N . SER A 1 101 ? -1.428 -21.943 -1.293 1.00 42.44 101 SER A N 1
ATOM 738 C CA . SER A 1 101 ? -0.880 -20.893 -0.436 1.00 42.44 101 SER A CA 1
ATOM 739 C C . SER A 1 101 ? -1.588 -19.582 -0.767 1.00 42.44 101 SER A C 1
ATOM 741 O O . SER A 1 101 ? -1.492 -19.083 -1.890 1.00 42.44 101 SER A O 1
ATOM 743 N N . ARG A 1 102 ? -2.371 -19.059 0.182 1.00 41.47 102 ARG A N 1
ATOM 744 C CA . ARG A 1 102 ? -3.031 -17.755 0.049 1.00 41.47 102 ARG A CA 1
ATOM 745 C C . ARG A 1 102 ? -1.935 -16.726 -0.231 1.00 41.47 102 ARG A C 1
ATOM 747 O O . ARG A 1 102 ? -1.013 -16.576 0.560 1.00 41.47 102 ARG A O 1
ATOM 754 N N . THR A 1 103 ? -1.998 -16.096 -1.398 1.00 44.09 103 THR A N 1
ATOM 755 C CA . THR A 1 103 ? -1.055 -15.080 -1.870 1.00 44.09 103 THR A CA 1
ATOM 756 C C . THR A 1 103 ? -0.761 -14.066 -0.773 1.00 44.09 103 THR A C 1
ATOM 758 O O . THR A 1 103 ? -1.631 -13.282 -0.403 1.00 44.09 103 THR A O 1
ATOM 761 N N . HIS A 1 104 ? 0.471 -14.066 -0.271 1.00 55.81 104 HIS A N 1
ATOM 762 C CA . HIS A 1 104 ? 0.966 -12.956 0.525 1.00 55.81 104 HIS A CA 1
ATOM 763 C C . HIS A 1 104 ? 1.522 -11.920 -0.446 1.00 55.81 104 HIS A C 1
ATOM 765 O O . HIS A 1 104 ? 2.326 -12.248 -1.321 1.00 55.81 104 HIS A O 1
ATOM 771 N N . LEU A 1 105 ? 1.063 -10.676 -0.316 1.00 66.56 105 LEU A N 1
ATOM 772 C CA . LEU A 1 105 ? 1.559 -9.539 -1.081 1.00 66.56 105 LEU A CA 1
ATOM 773 C C . LEU A 1 105 ? 2.992 -9.224 -0.625 1.00 66.56 105 LEU A C 1
ATOM 775 O O . LEU A 1 105 ? 3.217 -8.283 0.120 1.00 66.56 105 LEU A O 1
ATOM 779 N N . ALA A 1 106 ? 3.959 -10.048 -1.007 1.00 73.56 106 ALA A N 1
ATOM 780 C CA . ALA A 1 106 ? 5.374 -9.793 -0.784 1.00 73.56 106 ALA A CA 1
ATOM 781 C C . ALA A 1 106 ? 5.998 -9.413 -2.120 1.00 73.56 106 ALA A C 1
ATOM 783 O O . ALA A 1 106 ? 5.807 -10.122 -3.109 1.00 73.56 106 ALA A O 1
ATOM 784 N N . VAL A 1 107 ? 6.746 -8.315 -2.167 1.00 84.56 107 VAL A N 1
ATOM 785 C CA . VAL A 1 107 ? 7.412 -7.888 -3.403 1.00 84.56 107 VAL A CA 1
ATOM 786 C C . VAL A 1 107 ? 8.564 -8.835 -3.703 1.00 84.56 107 VAL A C 1
ATOM 788 O O . VAL A 1 107 ? 9.537 -8.886 -2.952 1.00 84.56 107 VAL A O 1
ATOM 791 N N . SER A 1 108 ? 8.468 -9.596 -4.793 1.00 85.38 108 SER A N 1
ATOM 792 C CA . SER A 1 108 ? 9.545 -10.482 -5.249 1.00 85.38 108 SER A CA 1
ATOM 793 C C . SER A 1 108 ? 10.633 -9.721 -5.983 1.00 85.38 108 SER A C 1
ATOM 795 O O . SER A 1 108 ? 11.803 -10.076 -5.875 1.00 85.38 108 SER A O 1
ATOM 797 N N . ARG A 1 109 ? 10.255 -8.671 -6.715 1.00 88.62 109 ARG A N 1
ATOM 798 C CA . ARG A 1 109 ? 11.189 -7.872 -7.500 1.00 88.62 109 ARG A CA 1
ATOM 799 C C . ARG A 1 109 ? 10.599 -6.511 -7.852 1.00 88.62 109 ARG A C 1
ATOM 801 O O . ARG A 1 109 ? 9.436 -6.407 -8.239 1.00 88.62 109 ARG A O 1
ATOM 808 N N . ILE A 1 110 ? 11.447 -5.491 -7.775 1.00 91.88 110 ILE A N 1
ATOM 809 C CA . ILE A 1 110 ? 11.206 -4.158 -8.334 1.00 91.88 110 ILE A CA 1
ATOM 810 C C . ILE A 1 110 ? 11.692 -4.169 -9.787 1.00 91.88 110 ILE A C 1
ATOM 812 O O . ILE A 1 110 ? 12.737 -4.744 -10.090 1.00 91.88 110 ILE A O 1
ATOM 816 N N . LEU A 1 111 ? 10.905 -3.598 -10.691 1.00 92.81 111 LEU A N 1
ATOM 817 C CA . LEU A 1 111 ? 11.154 -3.628 -12.128 1.00 92.81 111 LEU A CA 1
ATOM 818 C C . LEU A 1 111 ? 12.025 -2.439 -12.550 1.00 92.81 111 LEU A C 1
ATOM 820 O O . LEU A 1 111 ? 11.737 -1.295 -12.199 1.00 92.81 111 LEU A O 1
ATOM 824 N N . SER A 1 112 ? 13.067 -2.716 -13.331 1.00 92.38 112 SER A N 1
ATOM 825 C CA . SER A 1 112 ? 13.838 -1.709 -14.056 1.00 92.38 112 SER A CA 1
ATOM 826 C C . SER A 1 112 ? 13.092 -1.262 -15.312 1.00 92.38 112 SER A C 1
ATOM 828 O O . SER A 1 112 ? 12.312 -2.016 -15.890 1.00 92.38 112 SER A O 1
ATOM 830 N N . LEU A 1 113 ? 13.382 -0.054 -15.794 1.00 89.25 113 LEU A N 1
ATOM 831 C CA . LEU A 1 113 ? 12.756 0.497 -17.001 1.00 89.25 113 LEU A CA 1
ATOM 832 C C . LEU A 1 113 ? 13.035 -0.343 -18.256 1.00 89.25 113 LEU A C 1
ATOM 834 O O . LEU A 1 113 ? 12.196 -0.396 -19.149 1.00 89.25 113 LEU A O 1
ATOM 838 N N . GLN A 1 114 ? 14.185 -1.017 -18.316 1.00 92.44 114 GLN A N 1
ATOM 839 C CA . GLN A 1 114 ? 14.581 -1.866 -19.448 1.00 92.44 114 GLN A CA 1
ATOM 840 C C . GLN A 1 114 ? 14.072 -3.308 -19.333 1.00 92.44 114 GLN A C 1
ATOM 842 O O . GLN A 1 114 ? 14.340 -4.126 -20.212 1.00 92.44 114 GLN A O 1
ATOM 847 N N . ASP A 1 115 ? 13.381 -3.652 -18.245 1.00 92.31 115 ASP A N 1
ATOM 848 C CA . ASP A 1 115 ? 12.845 -4.994 -18.085 1.00 92.31 115 ASP A CA 1
ATOM 849 C C . ASP A 1 115 ? 11.723 -5.258 -19.085 1.00 92.31 115 ASP A C 1
ATOM 851 O O . ASP A 1 115 ? 10.892 -4.390 -19.364 1.00 92.31 115 ASP A O 1
ATOM 855 N N . SER A 1 116 ? 11.637 -6.503 -19.557 1.00 91.31 116 SER A N 1
ATOM 856 C CA . SER A 1 116 ? 10.428 -6.983 -20.216 1.00 91.31 116 SER A CA 1
ATOM 857 C C . SER A 1 116 ? 9.250 -6.850 -19.260 1.00 91.31 116 SER A C 1
ATOM 859 O O . SER A 1 116 ? 9.353 -7.214 -18.083 1.00 91.31 116 SER A O 1
ATOM 861 N N . ILE A 1 117 ? 8.108 -6.407 -19.772 1.00 87.56 117 ILE A N 1
ATOM 862 C CA . ILE A 1 117 ? 6.899 -6.318 -18.959 1.00 87.56 117 ILE A CA 1
ATOM 863 C C . ILE A 1 117 ? 6.544 -7.751 -18.460 1.00 87.56 117 ILE A C 1
ATOM 865 O O . ILE A 1 117 ? 6.706 -8.718 -19.208 1.00 87.56 117 ILE A O 1
ATOM 869 N N . PRO A 1 118 ? 6.087 -7.976 -17.220 1.00 88.69 118 PRO A N 1
ATOM 870 C CA . PRO A 1 118 ? 5.517 -9.264 -16.786 1.00 88.69 118 PRO A CA 1
ATOM 871 C C . PRO A 1 118 ? 4.031 -9.386 -17.177 1.00 88.69 118 PRO A C 1
ATOM 873 O O . PRO A 1 118 ? 3.441 -8.417 -17.643 1.00 88.69 118 PRO A O 1
ATOM 876 N N . ASP A 1 119 ? 3.406 -10.553 -17.002 1.00 84.12 119 ASP A N 1
ATOM 877 C CA . ASP A 1 119 ? 1.970 -10.735 -17.308 1.00 84.12 119 ASP A CA 1
ATOM 878 C C . ASP A 1 119 ? 1.057 -10.022 -16.298 1.00 84.12 119 ASP A C 1
ATOM 880 O O . ASP A 1 119 ? -0.032 -9.562 -16.642 1.00 84.12 119 ASP A O 1
ATOM 884 N N . PHE A 1 120 ? 1.524 -9.896 -15.054 1.00 85.50 120 PHE A N 1
ATOM 885 C CA . PHE A 1 120 ? 0.880 -9.135 -13.991 1.00 85.50 120 PHE A CA 1
ATOM 886 C C . PHE A 1 120 ? 1.922 -8.296 -13.247 1.00 85.50 120 PHE A C 1
ATOM 888 O O . PHE A 1 120 ? 2.959 -8.822 -12.837 1.00 85.50 120 PHE A O 1
ATOM 895 N N . LEU A 1 121 ? 1.640 -7.008 -13.038 1.00 89.81 121 LEU A N 1
ATOM 896 C CA . LEU A 1 121 ? 2.432 -6.141 -12.165 1.00 89.81 121 LEU A CA 1
ATOM 897 C C . LEU A 1 121 ? 1.571 -5.162 -11.374 1.00 89.81 121 LEU A C 1
ATOM 899 O O . LEU A 1 121 ? 0.472 -4.777 -11.787 1.00 89.81 121 LEU A O 1
ATOM 903 N N . LEU A 1 122 ? 2.139 -4.696 -10.266 1.00 90.50 122 LEU A N 1
ATOM 904 C CA . LEU A 1 122 ? 1.693 -3.487 -9.601 1.00 90.50 122 LEU A CA 1
ATOM 905 C C . LEU A 1 122 ? 2.554 -2.319 -10.064 1.00 90.50 122 LEU A C 1
ATOM 907 O O . LEU A 1 122 ? 3.762 -2.444 -10.260 1.00 90.50 122 LEU A O 1
ATOM 911 N N . CYS A 1 123 ? 1.902 -1.186 -10.245 1.00 91.25 123 CYS A N 1
ATOM 912 C CA . CYS A 1 123 ? 2.500 0.075 -10.625 1.00 91.25 123 CYS A CA 1
ATOM 913 C C . CYS A 1 123 ? 2.135 1.078 -9.540 1.00 91.25 123 CYS A C 1
ATOM 915 O O . CYS A 1 123 ? 0.957 1.268 -9.267 1.00 91.25 123 CYS A O 1
ATOM 917 N N . GLN A 1 124 ? 3.112 1.691 -8.892 1.00 91.94 124 GLN A N 1
ATOM 918 C CA . GLN A 1 124 ? 2.873 2.747 -7.922 1.00 91.94 124 GLN A CA 1
ATOM 919 C C . GLN A 1 124 ? 3.146 4.089 -8.585 1.00 91.94 124 GLN A C 1
ATOM 921 O O . GLN A 1 124 ? 4.226 4.303 -9.140 1.00 91.94 124 GLN A O 1
ATOM 926 N N . ARG A 1 125 ? 2.161 4.985 -8.512 1.00 88.12 125 ARG A N 1
ATOM 927 C CA . ARG A 1 125 ? 2.332 6.385 -8.877 1.00 88.12 125 ARG A CA 1
ATOM 928 C C . ARG A 1 125 ? 3.210 7.068 -7.834 1.00 88.12 125 ARG A C 1
ATOM 930 O O . ARG A 1 125 ? 2.983 6.921 -6.634 1.00 88.12 125 ARG A O 1
ATOM 937 N N . VAL A 1 126 ? 4.213 7.806 -8.289 1.00 84.44 126 VAL A N 1
ATOM 938 C CA . VAL A 1 126 ? 5.136 8.546 -7.433 1.00 84.44 126 VAL A CA 1
ATOM 939 C C . VAL A 1 126 ? 5.182 9.991 -7.909 1.00 84.44 126 VAL A C 1
ATOM 941 O O . VAL A 1 126 ? 5.421 10.269 -9.085 1.00 84.44 126 VAL A O 1
ATOM 944 N N . SER A 1 127 ? 5.007 10.913 -6.970 1.00 75.88 127 SER A N 1
ATOM 945 C CA . SER A 1 127 ? 5.244 12.343 -7.166 1.00 75.88 127 SER A CA 1
ATOM 946 C C . SER A 1 127 ? 6.480 12.742 -6.356 1.00 75.88 127 SER A C 1
ATOM 948 O O . SER A 1 127 ? 6.347 13.357 -5.296 1.00 75.88 127 SER A O 1
ATOM 950 N N . PRO A 1 128 ? 7.700 12.331 -6.759 1.00 63.75 128 PRO A N 1
ATOM 951 C CA . PRO A 1 128 ? 8.870 12.637 -5.956 1.00 63.75 128 PRO A CA 1
ATOM 952 C C . PRO A 1 128 ? 9.102 14.150 -5.966 1.00 63.75 128 PRO A C 1
ATOM 954 O O . PRO A 1 128 ? 9.173 14.778 -7.027 1.00 63.75 128 PRO A O 1
ATOM 957 N N . GLU A 1 129 ? 9.228 14.732 -4.772 1.00 67.44 129 GLU A N 1
ATOM 958 C CA . GLU A 1 129 ? 9.652 16.121 -4.602 1.00 67.44 129 GLU A CA 1
ATOM 959 C C . GLU A 1 129 ? 10.957 16.364 -5.381 1.00 67.44 129 GLU A C 1
ATOM 961 O O . GLU A 1 129 ? 11.816 15.483 -5.469 1.00 67.44 129 GLU A O 1
ATOM 966 N N . GLU A 1 130 ? 11.158 17.572 -5.916 1.00 58.22 130 GLU A N 1
ATOM 967 C CA . GLU A 1 130 ? 12.357 17.895 -6.711 1.00 58.22 130 GLU A CA 1
ATOM 968 C C . GLU A 1 130 ? 13.673 17.589 -5.976 1.00 58.22 130 GLU A C 1
ATOM 970 O O . GLU A 1 130 ? 14.679 17.252 -6.604 1.00 58.22 130 GLU A O 1
ATOM 975 N N . ARG A 1 131 ? 13.662 17.671 -4.639 1.00 55.41 131 ARG A N 1
ATOM 976 C CA . ARG A 1 131 ? 14.799 17.302 -3.792 1.00 55.41 131 ARG A CA 1
ATOM 977 C C . ARG A 1 131 ? 15.066 15.796 -3.824 1.00 55.41 131 ARG A C 1
ATOM 979 O O . ARG A 1 131 ? 16.211 15.409 -4.032 1.00 55.41 131 ARG A O 1
ATOM 986 N N . LEU A 1 132 ? 14.022 14.971 -3.702 1.00 63.53 132 LEU A N 1
ATOM 987 C CA . LEU A 1 132 ? 14.117 13.508 -3.765 1.00 63.53 132 LEU A CA 1
ATOM 988 C C . LEU A 1 132 ? 14.653 13.043 -5.124 1.00 63.53 132 LEU A C 1
ATOM 990 O O . LEU A 1 132 ? 15.470 12.130 -5.173 1.00 63.53 132 LEU A O 1
ATOM 994 N N . LYS A 1 133 ? 14.289 13.720 -6.224 1.00 64.69 133 LYS A N 1
ATOM 995 C CA . LYS A 1 133 ? 14.807 13.398 -7.569 1.00 64.69 133 LYS A CA 1
ATOM 996 C C . LYS A 1 133 ? 16.331 13.497 -7.678 1.00 64.69 133 LYS A C 1
ATOM 998 O O . LYS A 1 133 ? 16.936 12.782 -8.469 1.00 64.69 133 LYS A O 1
ATOM 1003 N N . ARG A 1 134 ? 16.961 14.395 -6.915 1.00 62.94 134 ARG A N 1
ATOM 1004 C CA . ARG A 1 134 ? 18.415 14.636 -6.977 1.00 62.94 134 ARG A CA 1
ATOM 1005 C C . ARG A 1 134 ? 19.215 13.778 -6.004 1.00 62.94 134 ARG A C 1
ATOM 1007 O O . ARG A 1 134 ? 20.421 13.648 -6.188 1.00 62.94 134 ARG A O 1
ATOM 1014 N N . SER A 1 135 ? 18.568 13.231 -4.979 1.00 70.44 135 SER A N 1
ATOM 1015 C CA . SER A 1 135 ? 19.220 12.482 -3.901 1.00 70.44 135 SER A CA 1
ATOM 1016 C C . SER A 1 135 ? 18.750 11.033 -3.773 1.00 70.44 135 SER A C 1
ATOM 1018 O O . SER A 1 135 ? 19.210 10.344 -2.864 1.00 70.44 135 SER A O 1
ATOM 1020 N N . PHE A 1 136 ? 17.864 10.562 -4.658 1.00 80.38 136 PHE A N 1
ATOM 1021 C CA . PHE A 1 136 ? 17.410 9.175 -4.710 1.00 80.38 136 PHE A CA 1
ATOM 1022 C C . PHE A 1 136 ? 18.586 8.208 -4.895 1.00 80.38 136 PHE A C 1
ATOM 1024 O O . PHE A 1 136 ? 19.382 8.347 -5.823 1.00 80.38 136 PHE A O 1
ATOM 1031 N N . ILE A 1 137 ? 18.661 7.206 -4.019 1.00 80.38 137 ILE A N 1
ATOM 1032 C CA . ILE A 1 137 ? 19.677 6.150 -4.066 1.00 80.38 137 ILE A CA 1
ATOM 1033 C C . ILE A 1 137 ? 19.044 4.825 -4.476 1.00 80.38 137 ILE A C 1
ATOM 1035 O O . ILE A 1 137 ? 19.534 4.153 -5.383 1.00 80.38 137 ILE A O 1
ATOM 1039 N N . ARG A 1 138 ? 17.986 4.415 -3.770 1.00 86.31 138 ARG A N 1
ATOM 1040 C CA . ARG A 1 138 ? 17.359 3.102 -3.947 1.00 86.31 138 ARG A CA 1
ATOM 1041 C C . ARG A 1 138 ? 15.917 3.092 -3.462 1.00 86.31 138 ARG A C 1
ATOM 1043 O O . ARG A 1 138 ? 15.505 3.944 -2.680 1.00 86.31 138 ARG A O 1
ATOM 1050 N N . TRP A 1 139 ? 15.181 2.071 -3.877 1.00 89.38 139 TRP A N 1
ATOM 1051 C CA . TRP A 1 139 ? 13.856 1.770 -3.350 1.00 89.38 139 TRP A CA 1
ATOM 1052 C C . TRP A 1 139 ? 13.949 0.873 -2.117 1.00 89.38 139 TRP A C 1
ATOM 1054 O O . TRP A 1 139 ? 14.718 -0.087 -2.105 1.00 89.38 139 TRP A O 1
ATOM 1064 N N . LEU A 1 140 ? 13.127 1.165 -1.114 1.00 91.25 140 LEU A N 1
ATOM 1065 C CA . LEU A 1 140 ? 12.835 0.264 -0.006 1.00 91.25 140 LEU A CA 1
ATOM 1066 C C . LEU A 1 140 ? 11.428 -0.298 -0.175 1.00 91.25 140 LEU A C 1
ATOM 1068 O O . LEU A 1 140 ? 10.477 0.461 -0.371 1.00 91.25 140 LEU A O 1
ATOM 1072 N N . VAL A 1 141 ? 11.286 -1.615 -0.054 1.00 92.56 141 VAL A N 1
ATOM 1073 C CA . VAL A 1 141 ? 9.968 -2.247 0.023 1.00 92.56 141 VAL A CA 1
ATOM 1074 C C . VAL A 1 141 ? 9.461 -2.182 1.457 1.00 92.56 141 VAL A C 1
ATOM 1076 O O . VAL A 1 141 ? 10.084 -2.727 2.367 1.00 92.56 141 VAL A O 1
ATOM 1079 N N . VAL A 1 142 ? 8.289 -1.591 1.651 1.00 93.19 142 VAL A N 1
ATOM 1080 C CA . VAL A 1 142 ? 7.574 -1.607 2.925 1.00 93.19 142 VAL A CA 1
ATOM 1081 C C . VAL A 1 142 ? 6.376 -2.538 2.800 1.00 93.19 142 VAL A C 1
ATOM 1083 O O . VAL A 1 142 ? 5.402 -2.248 2.105 1.00 93.19 142 VAL A O 1
ATOM 1086 N N . ASN A 1 143 ? 6.460 -3.681 3.473 1.00 91.81 143 ASN A N 1
ATOM 1087 C CA . ASN A 1 143 ? 5.350 -4.610 3.629 1.00 91.81 143 ASN A CA 1
ATOM 1088 C C . ASN A 1 143 ? 4.574 -4.236 4.898 1.00 91.81 143 ASN A C 1
ATOM 1090 O O . ASN A 1 143 ? 5.179 -3.936 5.926 1.00 91.81 143 ASN A O 1
ATOM 1094 N N . VAL A 1 144 ? 3.246 -4.265 4.846 1.00 92.44 144 VAL A N 1
ATOM 1095 C CA . VAL A 1 144 ? 2.399 -3.903 5.989 1.00 92.44 144 VAL A CA 1
ATOM 1096 C C . VAL A 1 144 ? 1.628 -5.128 6.443 1.00 92.44 144 VAL A C 1
ATOM 1098 O O . VAL A 1 144 ? 0.883 -5.731 5.667 1.00 92.44 144 VAL A O 1
ATOM 1101 N N . PHE A 1 145 ? 1.787 -5.473 7.714 1.00 92.12 145 PHE A N 1
ATOM 1102 C CA . PHE A 1 145 ? 1.120 -6.596 8.349 1.00 92.12 145 PHE A CA 1
ATOM 1103 C C . PHE A 1 145 ? 0.272 -6.139 9.527 1.00 92.12 145 PHE A C 1
ATOM 1105 O O . PHE A 1 145 ? 0.525 -5.101 10.135 1.00 92.12 145 PHE A O 1
ATOM 1112 N N . VAL A 1 146 ? -0.721 -6.955 9.850 1.00 92.06 146 VAL A N 1
ATOM 1113 C CA . VAL A 1 146 ? -1.566 -6.840 11.031 1.00 92.06 146 VAL A CA 1
ATOM 1114 C C . VAL A 1 146 ? -1.378 -8.104 11.857 1.00 92.06 146 VAL A C 1
ATOM 1116 O O . VAL A 1 146 ? -1.540 -9.204 11.335 1.00 92.06 146 VAL A O 1
ATOM 1119 N N . CYS A 1 147 ? -1.024 -7.935 13.124 1.00 91.94 147 CYS A N 1
ATOM 1120 C CA . CYS A 1 147 ? -0.952 -8.992 14.119 1.00 91.94 147 CYS A CA 1
ATOM 1121 C C . CYS A 1 147 ? -2.278 -9.043 14.880 1.00 91.94 147 CYS A C 1
ATOM 1123 O O . CYS A 1 147 ? -2.645 -8.063 15.535 1.00 91.94 147 CYS A O 1
ATOM 1125 N N . SER A 1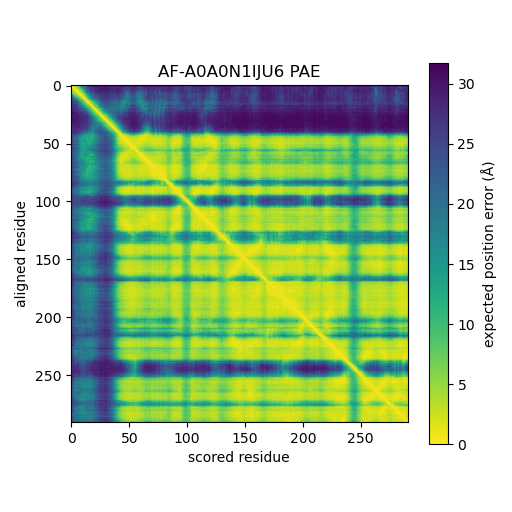 148 ? -3.016 -10.143 14.768 1.00 88.44 148 SER A N 1
ATOM 1126 C CA . SER A 1 148 ? -4.225 -10.375 15.563 1.00 88.44 148 SER A CA 1
ATOM 1127 C C . SER A 1 148 ? -3.888 -10.754 17.006 1.00 88.44 148 SER A C 1
ATOM 1129 O O . SER A 1 148 ? -2.749 -11.088 17.332 1.00 88.44 148 SER A O 1
ATOM 1131 N N . GLY A 1 149 ? -4.886 -10.701 17.895 1.00 84.44 149 GLY A N 1
ATOM 1132 C CA . GLY A 1 149 ? -4.697 -11.001 19.321 1.00 84.44 149 GLY A CA 1
ATOM 1133 C C . GLY A 1 149 ? -4.222 -12.428 19.634 1.00 84.44 149 GLY A C 1
ATOM 1134 O O . GLY A 1 149 ? -3.659 -12.662 20.698 1.00 84.44 149 GLY A O 1
ATOM 1135 N N . ASP A 1 150 ? -4.405 -13.374 18.712 1.00 87.00 150 ASP A N 1
ATOM 1136 C CA . ASP A 1 150 ? -3.879 -14.747 18.779 1.00 87.00 150 ASP A CA 1
ATOM 1137 C C . ASP A 1 150 ? -2.440 -14.883 18.240 1.00 87.00 150 ASP A C 1
ATOM 1139 O O . ASP A 1 150 ? -1.857 -15.967 18.289 1.00 87.00 150 ASP A O 1
ATOM 1143 N N . GLY A 1 151 ? -1.844 -13.786 17.764 1.00 81.81 151 GLY A N 1
ATOM 1144 C CA . GLY A 1 151 ? -0.490 -13.743 17.222 1.00 81.81 151 GLY A CA 1
ATOM 1145 C C . GLY A 1 151 ? -0.383 -14.124 15.744 1.00 81.81 151 GLY A C 1
ATOM 1146 O O . GLY A 1 151 ? 0.735 -14.198 15.229 1.00 81.81 151 GLY A O 1
ATOM 1147 N N . GLU A 1 152 ? -1.498 -14.364 15.045 1.00 86.69 152 GLU A N 1
ATOM 1148 C CA . GLU A 1 152 ? -1.469 -14.576 13.597 1.00 86.69 152 GLU A CA 1
ATOM 1149 C C . GLU A 1 152 ? -1.152 -13.273 12.841 1.00 86.69 152 GLU A C 1
ATOM 1151 O O . GLU A 1 152 ? -1.580 -12.177 13.206 1.00 86.69 152 GLU A O 1
ATOM 1156 N N . LEU A 1 153 ? -0.378 -13.392 11.757 1.00 87.12 153 LEU A N 1
ATOM 1157 C CA . LEU A 1 153 ? 0.006 -12.264 10.908 1.00 87.12 153 LEU A CA 1
ATOM 1158 C C . LEU A 1 153 ? -0.758 -12.293 9.586 1.00 87.12 153 LEU A C 1
ATOM 1160 O O . LEU A 1 153 ? -0.637 -13.226 8.788 1.00 87.12 153 LEU A O 1
ATOM 1164 N N . PHE A 1 154 ? -1.470 -11.207 9.315 1.00 86.94 154 PHE A N 1
ATOM 1165 C CA . PHE A 1 154 ? -2.202 -10.975 8.077 1.00 86.94 154 PHE A CA 1
ATOM 1166 C C . PHE A 1 154 ? -1.596 -9.816 7.300 1.00 86.94 154 PHE A C 1
ATOM 1168 O O . PHE A 1 154 ? -0.984 -8.921 7.876 1.00 86.94 154 PHE A O 1
ATOM 1175 N N . VAL A 1 155 ? -1.783 -9.792 5.981 1.00 88.38 155 VAL A N 1
ATOM 1176 C CA . VAL A 1 155 ? -1.396 -8.622 5.186 1.00 88.38 155 VAL A CA 1
ATOM 1177 C C . VAL A 1 155 ? -2.373 -7.489 5.494 1.00 88.38 155 VAL A C 1
ATOM 1179 O O . VAL A 1 155 ? -3.572 -7.633 5.278 1.00 88.38 155 VAL A O 1
ATOM 1182 N N . GLY A 1 156 ? -1.866 -6.373 6.011 1.00 88.75 156 GLY A N 1
ATOM 1183 C CA . GLY A 1 156 ? -2.675 -5.225 6.428 1.00 88.75 156 GLY A CA 1
ATOM 1184 C C . GLY A 1 156 ? -2.913 -4.200 5.326 1.00 88.75 156 GLY A C 1
ATOM 1185 O O . GLY A 1 156 ? -3.897 -3.466 5.356 1.00 88.75 156 GLY A O 1
ATOM 1186 N N . HIS A 1 157 ? -2.008 -4.147 4.349 1.00 89.38 157 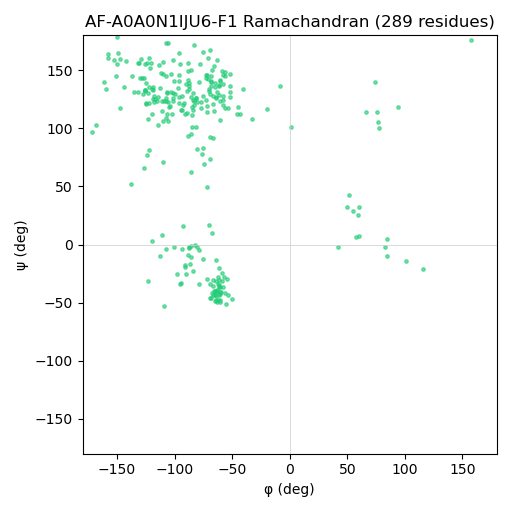HIS A N 1
ATOM 1187 C CA . HIS A 1 157 ? -2.072 -3.236 3.213 1.00 89.38 157 HIS A CA 1
ATOM 1188 C C . HIS A 1 157 ? -1.230 -3.780 2.049 1.00 89.38 157 HIS A C 1
ATOM 1190 O O . HIS A 1 157 ? -0.337 -4.607 2.243 1.00 89.38 157 HIS A O 1
ATOM 1196 N N . VAL A 1 158 ? -1.492 -3.307 0.828 1.00 87.88 158 VAL A N 1
ATOM 1197 C CA . VAL A 1 158 ? -0.618 -3.587 -0.322 1.00 87.88 158 VAL A CA 1
ATOM 1198 C C . VAL A 1 158 ? 0.798 -3.031 -0.073 1.00 87.88 158 VAL A C 1
ATOM 1200 O O . VAL A 1 158 ? 0.910 -1.946 0.502 1.00 87.88 158 VAL A O 1
ATOM 1203 N N . PRO A 1 159 ? 1.878 -3.729 -0.477 1.00 89.50 159 PRO A N 1
ATOM 1204 C CA . PRO A 1 159 ? 3.233 -3.216 -0.337 1.00 89.50 159 PRO A CA 1
ATOM 1205 C C . PRO A 1 159 ? 3.420 -1.871 -1.015 1.00 89.50 159 PRO A C 1
ATOM 1207 O O . PRO A 1 159 ? 2.816 -1.591 -2.053 1.00 89.50 159 PRO A O 1
ATOM 1210 N N . VAL A 1 160 ? 4.307 -1.080 -0.428 1.00 91.75 160 VAL A N 1
ATOM 1211 C CA . VAL A 1 160 ? 4.618 0.272 -0.876 1.00 91.75 160 VAL A CA 1
ATOM 1212 C C . VAL A 1 160 ? 6.112 0.378 -1.124 1.00 91.75 160 VAL A C 1
ATOM 1214 O O . VAL A 1 160 ? 6.918 -0.139 -0.349 1.00 91.75 160 VAL A O 1
ATOM 1217 N N . LEU A 1 161 ? 6.486 1.057 -2.201 1.00 92.31 161 LEU A N 1
ATOM 1218 C CA . LEU A 1 161 ? 7.869 1.402 -2.491 1.00 92.31 161 LEU A CA 1
ATOM 1219 C C . LEU A 1 161 ? 8.158 2.815 -2.001 1.00 92.31 161 LEU A C 1
ATOM 1221 O O . LEU A 1 161 ? 7.510 3.778 -2.412 1.00 92.31 161 LEU A O 1
ATOM 1225 N N . VAL A 1 162 ? 9.148 2.933 -1.123 1.00 90.31 162 VAL A N 1
ATOM 1226 C CA . VAL A 1 162 ? 9.587 4.209 -0.560 1.00 90.31 162 VAL A CA 1
ATOM 1227 C C . VAL A 1 162 ? 10.933 4.578 -1.181 1.00 90.31 162 VAL A C 1
ATOM 1229 O O . VAL A 1 162 ? 11.856 3.756 -1.147 1.00 90.31 162 VAL A O 1
ATOM 1232 N N . PRO A 1 163 ? 11.071 5.777 -1.774 1.00 86.62 163 PRO A N 1
ATOM 1233 C CA . PRO A 1 163 ? 12.357 6.233 -2.274 1.00 86.62 163 PRO A CA 1
ATOM 1234 C C . PRO A 1 163 ? 13.250 6.600 -1.087 1.00 86.62 163 PRO A C 1
ATOM 1236 O O . PRO A 1 163 ? 12.867 7.428 -0.264 1.00 86.62 163 PRO A O 1
ATOM 1239 N N . LEU A 1 164 ? 14.432 5.991 -0.998 1.00 83.62 164 LEU A N 1
ATOM 1240 C CA . LEU A 1 164 ? 15.437 6.342 0.001 1.00 83.62 164 LEU A CA 1
ATOM 1241 C C . LEU A 1 164 ? 16.473 7.289 -0.591 1.00 83.62 164 LEU A C 1
ATOM 1243 O O . LEU A 1 164 ? 17.006 7.049 -1.681 1.00 83.62 164 LEU A O 1
ATOM 1247 N N . THR A 1 165 ? 16.802 8.326 0.167 1.00 82.06 165 THR A N 1
ATOM 1248 C CA . THR A 1 165 ? 17.905 9.246 -0.104 1.00 82.06 165 THR A CA 1
ATOM 1249 C C . THR A 1 165 ? 19.090 8.998 0.826 1.00 82.06 165 THR A C 1
ATOM 1251 O O . THR A 1 165 ? 19.005 8.217 1.772 1.00 82.06 165 THR A O 1
ATOM 1254 N N . ALA A 1 166 ? 20.209 9.688 0.586 1.00 73.19 166 ALA A N 1
ATOM 1255 C CA . ALA A 1 166 ? 21.384 9.645 1.467 1.00 73.19 166 ALA A CA 1
ATOM 1256 C C . ALA A 1 166 ? 21.087 10.089 2.912 1.00 73.19 166 ALA A C 1
ATOM 1258 O O . ALA A 1 166 ? 21.817 9.717 3.827 1.00 73.19 166 ALA A O 1
ATOM 1259 N N . GLU A 1 167 ? 20.043 10.902 3.107 1.00 69.75 167 GLU A N 1
ATOM 1260 C CA . GLU A 1 167 ? 19.638 11.440 4.409 1.00 69.75 167 GLU A CA 1
ATOM 1261 C C . GLU A 1 167 ? 18.687 10.482 5.163 1.00 69.75 167 GLU A C 1
ATOM 1263 O O . GLU A 1 167 ? 18.549 10.585 6.383 1.00 69.75 167 GLU A O 1
ATOM 1268 N N . ASP A 1 168 ? 18.079 9.505 4.477 1.00 67.94 168 ASP A N 1
ATOM 1269 C CA . ASP A 1 168 ? 17.088 8.575 5.039 1.00 67.94 168 ASP A CA 1
ATOM 1270 C C . ASP A 1 168 ? 17.749 7.358 5.707 1.00 67.94 168 ASP A C 1
ATOM 1272 O O . ASP A 1 168 ? 17.580 6.212 5.291 1.00 67.94 168 ASP A O 1
ATOM 1276 N N . VAL A 1 169 ? 18.540 7.607 6.753 1.00 66.75 169 VAL A N 1
ATOM 1277 C CA . VAL A 1 169 ? 19.370 6.568 7.398 1.00 66.75 169 VAL A CA 1
ATOM 1278 C C . VAL A 1 169 ? 18.648 5.854 8.555 1.00 66.75 169 VAL A C 1
ATOM 1280 O O . VAL A 1 169 ? 19.056 4.763 8.956 1.00 66.75 169 VAL A O 1
ATOM 1283 N N . GLY A 1 170 ? 17.565 6.433 9.086 1.00 81.06 170 GLY A N 1
ATOM 1284 C CA . GLY A 1 170 ? 16.910 5.954 10.310 1.00 81.06 170 GLY A CA 1
ATOM 1285 C C . GLY A 1 170 ? 15.436 5.575 10.167 1.00 81.06 170 GLY A C 1
ATOM 1286 O O . GLY A 1 170 ? 14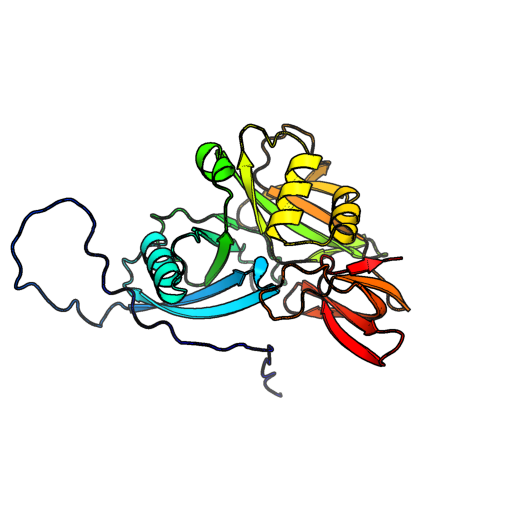.728 6.047 9.271 1.00 81.06 170 GLY A O 1
ATOM 1287 N N . LYS A 1 171 ? 14.947 4.779 11.126 1.00 88.81 171 LYS A N 1
ATOM 1288 C CA . LYS A 1 171 ? 13.560 4.303 11.214 1.00 88.81 171 LYS A CA 1
ATOM 1289 C C . LYS A 1 171 ? 12.541 5.426 11.081 1.00 88.81 171 LYS A C 1
ATOM 1291 O O . LYS A 1 171 ? 11.588 5.312 10.314 1.00 88.81 171 LYS A O 1
ATOM 1296 N N . ALA A 1 172 ? 12.750 6.522 11.806 1.00 88.38 172 ALA A N 1
ATOM 1297 C CA . ALA A 1 172 ? 11.834 7.656 11.795 1.00 88.38 172 ALA A CA 1
ATOM 1298 C C . ALA A 1 172 ? 11.698 8.283 10.397 1.00 88.38 172 ALA A C 1
ATOM 1300 O O . ALA A 1 172 ? 10.581 8.555 9.967 1.00 88.38 172 ALA A O 1
ATOM 1301 N N . ALA A 1 173 ? 12.807 8.464 9.671 1.00 87.44 173 ALA A N 1
ATOM 1302 C CA . ALA A 1 173 ? 12.799 9.057 8.334 1.00 87.44 173 ALA A CA 1
ATOM 1303 C C . ALA A 1 173 ? 12.033 8.178 7.335 1.00 87.44 173 ALA A C 1
ATOM 1305 O O . ALA A 1 173 ? 11.165 8.666 6.613 1.00 87.44 173 ALA A O 1
ATOM 1306 N N . VAL A 1 174 ? 12.263 6.863 7.374 1.00 88.81 174 VAL A N 1
ATOM 1307 C CA . VAL A 1 174 ? 11.548 5.914 6.511 1.00 88.81 174 VAL A CA 1
ATOM 1308 C C . VAL A 1 174 ? 10.059 5.860 6.820 1.00 88.81 174 VAL A C 1
ATOM 1310 O O . VAL A 1 174 ? 9.257 5.809 5.891 1.00 88.81 174 VAL A O 1
ATOM 1313 N N . LEU A 1 175 ? 9.653 5.901 8.091 1.00 92.19 175 LEU A N 1
ATOM 1314 C CA . LEU A 1 175 ? 8.230 5.909 8.442 1.00 92.19 175 LEU A CA 1
ATOM 1315 C C . LEU A 1 175 ? 7.549 7.226 8.054 1.00 92.19 175 LEU A C 1
ATOM 1317 O O . LEU A 1 175 ? 6.413 7.197 7.593 1.00 92.19 175 LEU A O 1
ATOM 1321 N N . VAL A 1 176 ? 8.253 8.359 8.135 1.00 89.81 176 VAL A N 1
ATOM 1322 C CA . VAL A 1 176 ? 7.780 9.642 7.587 1.00 89.81 176 VAL A CA 1
ATOM 1323 C C . VAL A 1 176 ? 7.611 9.556 6.071 1.00 89.81 176 VAL A C 1
ATOM 1325 O O . VAL A 1 176 ? 6.575 9.947 5.541 1.00 89.81 176 VAL A O 1
ATOM 1328 N N . ALA A 1 177 ? 8.600 9.020 5.356 1.00 88.44 177 ALA A N 1
ATOM 1329 C CA . ALA A 1 177 ? 8.517 8.847 3.910 1.00 88.44 177 ALA A CA 1
ATOM 1330 C C . ALA A 1 177 ? 7.387 7.876 3.519 1.00 88.44 177 ALA A C 1
ATOM 1332 O O . ALA A 1 177 ? 6.632 8.149 2.590 1.00 88.44 177 ALA A O 1
ATOM 1333 N N . THR A 1 178 ? 7.203 6.796 4.283 1.00 91.25 178 THR A N 1
ATOM 1334 C CA . THR A 1 178 ? 6.091 5.845 4.125 1.00 91.25 178 THR A CA 1
ATOM 1335 C C . THR A 1 178 ? 4.744 6.541 4.317 1.00 91.25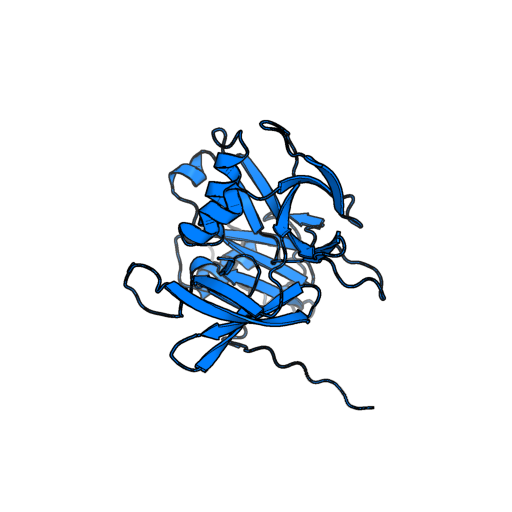 178 THR A C 1
ATOM 1337 O O . THR A 1 178 ? 3.859 6.391 3.478 1.00 91.25 178 THR A O 1
ATOM 1340 N N . ALA A 1 179 ? 4.595 7.339 5.381 1.00 90.31 179 ALA A N 1
ATOM 1341 C CA . ALA A 1 179 ? 3.379 8.099 5.648 1.00 90.31 179 ALA A CA 1
ATOM 1342 C C . ALA A 1 179 ? 3.052 9.079 4.516 1.00 90.31 179 ALA A C 1
ATOM 1344 O O . ALA A 1 179 ? 1.895 9.177 4.117 1.00 90.31 179 ALA A O 1
ATOM 1345 N N . ARG A 1 180 ? 4.065 9.752 3.953 1.00 87.00 180 ARG A N 1
ATOM 1346 C CA . ARG A 1 180 ? 3.887 10.639 2.793 1.00 87.00 180 ARG A CA 1
ATOM 1347 C C . ARG A 1 180 ? 3.429 9.881 1.555 1.00 87.00 180 ARG A C 1
ATOM 1349 O O . ARG A 1 180 ? 2.468 10.305 0.926 1.00 87.00 180 ARG A O 1
ATOM 1356 N N . VAL A 1 181 ? 4.073 8.759 1.221 1.00 87.00 181 VAL A N 1
ATOM 1357 C CA . VAL A 1 181 ? 3.688 7.949 0.052 1.00 87.00 181 VAL A CA 1
ATOM 1358 C C . VAL A 1 181 ? 2.255 7.434 0.189 1.00 87.00 181 VAL A C 1
ATOM 1360 O O . VAL A 1 181 ? 1.502 7.475 -0.775 1.00 87.00 181 VAL A O 1
ATOM 1363 N N . LEU A 1 182 ? 1.864 6.995 1.385 1.00 86.25 182 LEU A N 1
ATOM 1364 C CA . LEU A 1 182 ? 0.503 6.544 1.685 1.00 86.25 182 LEU A CA 1
ATOM 1365 C C . LEU A 1 182 ? -0.498 7.686 1.913 1.00 86.25 182 LEU A C 1
ATOM 1367 O O . LEU A 1 182 ? -1.677 7.414 2.118 1.00 86.25 182 LEU A O 1
ATOM 1371 N N . CYS A 1 183 ? -0.036 8.939 1.910 1.00 83.69 183 CYS A N 1
ATOM 1372 C CA . CYS A 1 183 ? -0.836 10.121 2.219 1.00 83.69 183 CYS A CA 1
ATOM 1373 C C . CYS A 1 183 ? -1.595 9.997 3.559 1.00 83.69 183 CYS A C 1
ATOM 1375 O O . CYS A 1 183 ? -2.763 10.360 3.661 1.00 83.69 183 CYS A O 1
ATOM 1377 N N . LEU A 1 184 ? -0.945 9.477 4.603 1.00 85.81 184 LEU A N 1
ATOM 1378 C CA . LEU A 1 184 ? -1.569 9.290 5.919 1.00 85.81 184 LEU A CA 1
ATOM 1379 C C . LEU A 1 184 ? -1.894 10.629 6.600 1.00 85.81 184 LEU A C 1
ATOM 1381 O O . LEU A 1 184 ? -1.173 11.613 6.426 1.00 85.81 184 LEU A O 1
ATOM 1385 N N . SER A 1 185 ? -2.944 10.665 7.433 1.00 84.19 185 SER A N 1
ATOM 1386 C CA . SER A 1 185 ? -3.146 11.791 8.358 1.00 84.19 185 SER A CA 1
ATOM 1387 C C . SER A 1 185 ? -2.097 11.805 9.467 1.00 84.19 185 SER A C 1
ATOM 1389 O O . SER A 1 185 ? -1.406 10.812 9.701 1.00 84.19 185 SER A O 1
ATOM 1391 N N . ALA A 1 186 ? -2.020 12.918 10.200 1.00 86.25 186 ALA A N 1
ATOM 1392 C CA . ALA A 1 186 ? -1.085 13.071 11.311 1.00 86.25 186 ALA A CA 1
ATOM 1393 C C . ALA A 1 186 ? -1.283 11.994 12.395 1.00 86.25 186 ALA A C 1
ATOM 1395 O O . ALA A 1 186 ? -0.314 11.504 12.971 1.00 86.25 186 ALA A O 1
ATOM 1396 N N . GLU A 1 187 ? -2.529 11.592 12.649 1.00 88.00 187 GLU A N 1
ATOM 1397 C CA . GLU A 1 187 ? -2.882 10.555 13.620 1.00 88.00 187 GLU A CA 1
ATOM 1398 C C . GLU A 1 187 ? -2.428 9.168 13.140 1.00 88.00 187 GLU A C 1
ATOM 1400 O O . GLU A 1 187 ? -1.793 8.426 13.891 1.00 88.00 187 GLU A O 1
ATOM 1405 N N . CYS A 1 188 ? -2.687 8.834 11.871 1.00 89.50 188 CYS A N 1
ATOM 1406 C CA . CYS A 1 188 ? -2.254 7.565 11.279 1.00 89.50 188 CYS A CA 1
ATOM 1407 C C . CYS A 1 188 ? -0.723 7.488 11.162 1.00 89.50 188 CYS A C 1
ATOM 1409 O O . CYS A 1 188 ? -0.134 6.427 11.369 1.00 89.50 188 CYS A O 1
ATOM 1411 N N . GLU A 1 189 ? -0.059 8.612 10.880 1.00 91.50 189 GLU A N 1
ATOM 1412 C CA . GLU A 1 189 ? 1.399 8.718 10.899 1.00 91.50 189 GLU A CA 1
ATOM 1413 C C . GLU A 1 189 ? 1.959 8.512 12.313 1.00 91.50 189 GLU A C 1
ATOM 1415 O O . GLU A 1 189 ? 2.940 7.786 12.489 1.00 91.50 189 GLU A O 1
ATOM 1420 N N . ALA A 1 190 ? 1.345 9.115 13.334 1.00 91.75 190 ALA A N 1
ATOM 1421 C CA . ALA A 1 190 ? 1.757 8.916 14.720 1.00 91.75 190 ALA A CA 1
ATOM 1422 C C . ALA A 1 190 ? 1.634 7.441 15.136 1.00 91.75 190 ALA A C 1
ATOM 1424 O O . ALA A 1 190 ? 2.560 6.904 15.748 1.00 91.75 190 ALA A O 1
ATOM 1425 N N . LEU A 1 191 ? 0.545 6.768 14.746 1.00 93.00 191 LEU A N 1
ATOM 1426 C CA . LEU A 1 191 ? 0.384 5.327 14.948 1.00 93.00 191 LEU A CA 1
ATOM 1427 C C . LEU A 1 191 ? 1.479 4.533 14.220 1.00 93.00 191 LEU A C 1
ATOM 1429 O O . LEU A 1 191 ? 2.158 3.722 14.848 1.00 93.00 191 LEU A O 1
ATOM 1433 N N . LEU A 1 192 ? 1.707 4.815 12.931 1.00 94.62 192 LEU A N 1
ATOM 1434 C CA . LEU A 1 192 ? 2.741 4.165 12.118 1.00 94.62 192 LEU A CA 1
ATOM 1435 C C . LEU A 1 192 ? 4.129 4.257 12.771 1.00 94.62 192 LEU A C 1
ATOM 1437 O O . LEU A 1 192 ? 4.865 3.272 12.811 1.00 94.62 192 LEU A O 1
ATOM 1441 N N . ARG A 1 193 ? 4.497 5.428 13.304 1.00 93.00 193 ARG A N 1
ATOM 1442 C CA . ARG A 1 193 ? 5.797 5.651 13.964 1.00 93.00 193 ARG A CA 1
ATOM 1443 C C . ARG A 1 193 ? 6.003 4.772 15.202 1.00 93.00 193 ARG A C 1
ATOM 1445 O O . ARG A 1 193 ? 7.145 4.425 15.512 1.00 93.00 193 ARG A O 1
ATOM 1452 N N . ASN A 1 194 ? 4.917 4.381 15.866 1.00 91.94 194 ASN A N 1
ATOM 1453 C CA . ASN A 1 194 ? 4.933 3.517 17.046 1.00 91.94 194 ASN A CA 1
ATOM 1454 C C . ASN A 1 194 ? 4.889 2.020 16.708 1.00 91.94 194 ASN A C 1
ATOM 1456 O O . ASN A 1 194 ? 5.098 1.191 17.594 1.00 91.94 194 ASN A O 1
ATOM 1460 N N . CYS A 1 195 ? 4.668 1.652 15.444 1.00 93.81 195 CYS A N 1
ATOM 1461 C CA . CYS A 1 195 ? 4.658 0.256 15.029 1.00 93.81 195 CYS A CA 1
ATOM 1462 C C . CYS A 1 195 ? 6.035 -0.412 15.170 1.00 93.81 195 CYS A C 1
ATOM 1464 O O . CYS A 1 195 ? 7.112 0.207 15.079 1.00 93.81 195 CYS A O 1
ATOM 1466 N N . VAL A 1 196 ? 5.988 -1.734 15.342 1.00 92.88 196 VAL A N 1
ATOM 1467 C CA . VAL A 1 196 ? 7.167 -2.592 15.230 1.00 92.88 196 VAL A CA 1
ATOM 1468 C C . VAL A 1 196 ? 7.582 -2.633 13.764 1.00 92.88 196 VAL A C 1
ATOM 1470 O O . VAL A 1 196 ? 6.745 -2.811 12.879 1.00 92.88 196 VAL A O 1
ATOM 1473 N N . VAL A 1 197 ? 8.880 -2.460 13.514 1.00 93.56 197 VAL A N 1
ATOM 1474 C CA . VAL A 1 197 ? 9.452 -2.550 12.169 1.00 93.56 197 VAL A CA 1
ATOM 1475 C C . VAL A 1 197 ? 10.544 -3.602 12.170 1.00 93.56 197 VAL A C 1
ATOM 1477 O O . VAL A 1 197 ? 11.407 -3.606 13.048 1.00 93.56 197 VAL A O 1
ATOM 1480 N N . VAL A 1 198 ? 10.478 -4.504 11.201 1.00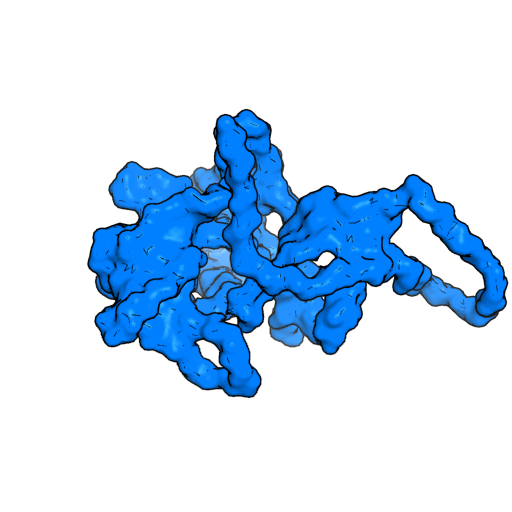 91.00 198 VAL A N 1
ATOM 1481 C CA . VAL A 1 198 ? 11.286 -5.721 11.139 1.00 91.00 198 VAL A CA 1
ATOM 1482 C C . VAL A 1 198 ? 12.002 -5.761 9.796 1.00 91.00 198 VAL A C 1
ATOM 1484 O O . VAL A 1 198 ? 11.379 -5.532 8.758 1.00 91.00 198 VAL A O 1
ATOM 1487 N N . ALA A 1 199 ? 13.301 -6.046 9.797 1.00 90.19 199 ALA A N 1
ATOM 1488 C CA . ALA A 1 199 ? 14.039 -6.279 8.563 1.00 90.19 199 ALA A CA 1
ATOM 1489 C C . ALA A 1 199 ? 13.566 -7.589 7.922 1.00 90.19 199 ALA A C 1
ATOM 1491 O O . ALA A 1 199 ? 13.288 -8.571 8.621 1.00 90.19 199 ALA A O 1
ATOM 1492 N N . CYS A 1 200 ? 13.443 -7.589 6.597 1.00 87.31 200 CYS A N 1
ATOM 1493 C CA . CYS A 1 200 ? 12.973 -8.744 5.848 1.00 87.31 200 CYS A CA 1
ATOM 1494 C C . CYS A 1 200 ? 13.909 -9.079 4.689 1.00 87.31 200 CYS A C 1
ATOM 1496 O O . CYS A 1 200 ? 14.378 -8.191 3.977 1.00 87.31 200 CYS A O 1
ATOM 1498 N N . SER A 1 201 ? 14.079 -10.373 4.434 1.00 82.38 201 SER A N 1
ATOM 1499 C CA . SER A 1 201 ? 14.666 -10.885 3.198 1.00 82.38 201 SER A CA 1
ATOM 1500 C C . SER A 1 201 ? 13.622 -11.611 2.362 1.00 82.38 201 SER A C 1
ATOM 1502 O O . SER A 1 201 ? 12.688 -12.232 2.878 1.00 82.38 201 SER A O 1
ATOM 1504 N N . ASN A 1 202 ? 13.776 -11.532 1.042 1.00 78.50 202 ASN A N 1
ATOM 1505 C CA . ASN A 1 202 ? 12.955 -12.278 0.102 1.00 78.50 202 ASN A CA 1
ATOM 1506 C C . ASN A 1 202 ? 13.851 -13.103 -0.821 1.00 78.50 202 ASN A C 1
ATOM 1508 O O . ASN A 1 202 ? 14.678 -12.562 -1.546 1.00 78.50 202 ASN A O 1
ATOM 1512 N N . ASN A 1 203 ? 13.656 -14.420 -0.825 1.00 71.50 203 ASN A N 1
ATOM 1513 C CA . ASN A 1 203 ? 14.364 -15.335 -1.724 1.00 71.50 203 ASN A CA 1
ATOM 1514 C C . ASN A 1 203 ? 13.597 -15.609 -3.037 1.00 71.50 203 ASN A C 1
ATOM 1516 O O . ASN A 1 203 ? 13.858 -16.598 -3.721 1.00 71.50 203 ASN A O 1
ATOM 1520 N N . GLY A 1 204 ? 12.599 -14.780 -3.355 1.00 67.25 204 GLY A N 1
ATOM 1521 C CA . GLY A 1 204 ? 11.714 -14.904 -4.515 1.00 67.25 204 GLY A CA 1
ATOM 1522 C C . GLY A 1 204 ? 10.520 -15.839 -4.304 1.00 67.25 204 GLY A C 1
ATOM 1523 O O . GLY A 1 204 ? 9.614 -15.854 -5.134 1.00 67.25 204 GLY A O 1
ATOM 1524 N N . ARG A 1 205 ? 10.490 -16.604 -3.204 1.00 66.62 205 ARG A N 1
ATOM 1525 C CA . ARG A 1 205 ? 9.396 -17.537 -2.869 1.00 66.62 205 ARG A CA 1
ATOM 1526 C C . ARG A 1 205 ? 8.759 -17.254 -1.516 1.00 66.62 205 ARG A C 1
ATOM 1528 O O . ARG A 1 205 ? 7.583 -17.540 -1.326 1.00 66.62 205 ARG A O 1
ATOM 1535 N N . LYS A 1 206 ? 9.538 -16.740 -0.565 1.00 71.12 206 LYS A N 1
ATOM 1536 C CA . LYS A 1 206 ? 9.108 -16.497 0.809 1.00 71.12 206 LYS A CA 1
ATOM 1537 C C . LYS A 1 206 ? 9.754 -15.225 1.348 1.00 71.12 206 LYS A C 1
ATOM 1539 O O . LYS A 1 206 ? 10.964 -15.043 1.219 1.00 71.12 206 LYS A O 1
ATOM 1544 N N . LEU A 1 207 ? 8.939 -14.409 2.013 1.00 80.06 207 LEU A N 1
ATOM 1545 C CA . LEU A 1 207 ? 9.401 -13.327 2.875 1.00 80.06 207 LEU A CA 1
ATOM 1546 C C . LEU A 1 207 ? 9.783 -13.909 4.242 1.00 80.06 207 LEU A C 1
ATOM 1548 O O . LEU A 1 207 ? 8.978 -14.602 4.869 1.00 80.06 207 LEU A O 1
ATOM 1552 N N . THR A 1 208 ? 11.003 -13.646 4.694 1.00 83.31 208 THR A N 1
ATOM 1553 C CA . THR A 1 208 ? 11.485 -14.051 6.018 1.00 83.31 208 THR A CA 1
ATOM 1554 C C . THR A 1 208 ? 11.735 -12.806 6.853 1.00 83.31 208 THR A C 1
ATOM 1556 O O . THR A 1 208 ? 12.439 -11.903 6.414 1.00 83.31 208 THR A O 1
ATOM 1559 N N . MET A 1 209 ? 11.137 -12.758 8.043 1.00 87.44 209 MET A N 1
ATOM 1560 C CA . MET A 1 209 ? 11.361 -11.706 9.033 1.00 87.44 209 MET A CA 1
ATOM 1561 C C . MET A 1 209 ? 12.593 -12.071 9.861 1.00 87.44 209 MET A C 1
ATOM 1563 O O . MET A 1 209 ? 12.613 -13.123 10.497 1.00 87.44 209 MET A O 1
ATOM 1567 N N . GLU A 1 210 ? 13.627 -11.237 9.817 1.00 83.19 210 GLU A N 1
ATOM 1568 C CA . GLU A 1 210 ? 14.943 -11.565 10.385 1.00 83.19 210 GLU A CA 1
ATOM 1569 C C . GLU A 1 210 ? 15.108 -11.048 11.817 1.00 83.19 210 GLU A C 1
ATOM 1571 O O . GLU A 1 210 ? 15.762 -11.681 12.643 1.00 83.19 210 GLU A O 1
ATOM 1576 N N . GLY A 1 211 ? 14.486 -9.911 12.129 1.00 83.81 211 GLY A N 1
ATOM 1577 C CA . GLY A 1 211 ? 14.542 -9.290 13.447 1.00 83.81 211 GLY A CA 1
ATOM 1578 C C . GLY A 1 211 ? 14.231 -7.794 13.401 1.00 83.81 211 GLY A C 1
ATOM 1579 O O . GLY A 1 211 ? 14.018 -7.242 12.316 1.00 83.81 211 GLY A O 1
ATOM 1580 N N . PRO A 1 212 ? 14.175 -7.123 14.567 1.00 87.50 212 PRO A N 1
ATOM 1581 C CA . PRO A 1 212 ? 13.903 -5.693 14.645 1.00 87.50 212 PRO A CA 1
ATOM 1582 C C . PRO A 1 212 ? 14.831 -4.904 13.724 1.00 87.50 212 PRO A C 1
ATOM 1584 O O . PRO A 1 212 ? 16.044 -5.115 13.719 1.00 87.50 212 PRO A O 1
ATOM 1587 N N . TRP A 1 213 ? 14.254 -4.005 12.932 1.00 85.81 213 TRP A N 1
ATOM 1588 C CA . TRP A 1 213 ? 15.032 -3.193 12.013 1.00 85.81 213 TRP A CA 1
ATOM 1589 C C . TRP A 1 213 ? 15.887 -2.190 12.791 1.00 85.81 213 TRP A C 1
ATOM 1591 O O . TRP A 1 213 ? 15.393 -1.484 13.672 1.00 85.81 213 TRP A O 1
ATOM 1601 N N . GLN A 1 214 ? 17.177 -2.158 12.466 1.00 81.31 214 GLN A N 1
ATOM 1602 C CA . GLN A 1 214 ? 18.149 -1.238 13.044 1.00 81.31 214 GLN A CA 1
ATOM 1603 C C . GLN A 1 214 ? 18.456 -0.112 12.057 1.00 81.31 214 GLN A C 1
ATOM 1605 O O . GLN A 1 214 ? 18.488 -0.333 10.844 1.00 81.31 214 GLN A O 1
ATOM 1610 N N . ASP A 1 215 ? 18.716 1.085 12.576 1.00 79.56 215 ASP A N 1
ATOM 1611 C CA . ASP A 1 215 ? 19.148 2.217 11.755 1.00 79.56 215 ASP A CA 1
ATOM 1612 C C . ASP A 1 215 ? 20.437 1.869 10.995 1.00 79.56 215 ASP A C 1
ATOM 1614 O O . ASP A 1 215 ? 21.272 1.099 11.473 1.00 79.56 215 ASP A O 1
ATOM 1618 N N . ALA A 1 216 ? 20.581 2.405 9.781 1.00 68.81 216 ALA A N 1
ATOM 1619 C CA . ALA A 1 216 ? 21.648 2.070 8.833 1.00 68.81 216 ALA A CA 1
ATOM 1620 C C . ALA A 1 216 ? 21.713 0.592 8.379 1.00 68.81 216 ALA A C 1
ATOM 1622 O O . ALA A 1 216 ? 22.629 0.215 7.645 1.00 68.81 216 ALA A O 1
ATOM 1623 N N . CYS A 1 217 ? 20.739 -0.253 8.740 1.00 67.31 217 CYS A N 1
ATOM 1624 C CA . CYS A 1 217 ? 20.630 -1.595 8.176 1.00 67.31 217 CYS A CA 1
ATOM 1625 C C . CYS A 1 217 ? 20.285 -1.496 6.680 1.00 67.31 217 CYS A C 1
ATOM 1627 O O . CYS A 1 217 ? 19.252 -0.945 6.298 1.00 67.31 217 CYS A O 1
ATOM 1629 N N . GLY A 1 218 ? 21.144 -2.061 5.827 1.00 74.31 218 GLY A N 1
ATOM 1630 C CA . GLY A 1 218 ? 21.015 -2.050 4.365 1.00 74.31 218 GLY A CA 1
ATOM 1631 C C . GLY A 1 218 ? 19.876 -2.907 3.799 1.00 74.31 218 GLY A C 1
ATOM 1632 O O . GLY A 1 218 ? 19.888 -3.198 2.604 1.00 74.31 218 GLY A O 1
ATOM 1633 N N . ALA A 1 219 ? 18.897 -3.308 4.616 1.00 82.38 219 ALA A N 1
ATOM 1634 C CA . ALA A 1 219 ? 17.769 -4.135 4.199 1.00 82.38 219 ALA A CA 1
ATOM 1635 C C . ALA A 1 219 ? 17.063 -3.541 2.970 1.00 82.38 219 ALA A C 1
ATOM 1637 O O . ALA A 1 219 ? 16.865 -2.328 2.878 1.00 82.38 219 ALA A O 1
ATOM 1638 N N . GLU A 1 220 ? 16.722 -4.394 2.005 1.00 86.69 220 GLU A N 1
ATOM 1639 C CA . GLU A 1 220 ? 15.964 -4.013 0.803 1.00 86.69 220 GLU A CA 1
ATOM 1640 C C . GLU A 1 220 ? 14.456 -4.005 1.060 1.00 86.69 220 GLU A C 1
ATOM 1642 O O . GLU A 1 220 ? 13.699 -3.336 0.352 1.00 86.69 220 GLU A O 1
ATOM 1647 N N . GLN A 1 221 ? 14.017 -4.747 2.081 1.00 89.88 221 GLN A N 1
ATOM 1648 C CA . GLN A 1 221 ? 12.623 -4.838 2.481 1.00 89.88 221 GLN A CA 1
ATOM 1649 C C . GLN A 1 221 ? 12.487 -4.770 3.998 1.00 89.88 221 GLN A C 1
ATOM 1651 O O . GLN A 1 221 ? 13.301 -5.312 4.747 1.00 89.88 221 GLN A O 1
ATOM 1656 N N . VAL A 1 222 ? 11.408 -4.146 4.449 1.00 92.31 222 VAL A N 1
ATOM 1657 C CA . VAL A 1 222 ? 10.989 -4.131 5.849 1.00 92.31 222 VAL A CA 1
ATOM 1658 C C . VAL A 1 222 ? 9.523 -4.531 5.961 1.00 92.31 222 VAL A C 1
ATOM 1660 O O . VAL A 1 222 ? 8.760 -4.467 4.992 1.00 92.31 222 VAL A O 1
ATOM 1663 N N . ALA A 1 223 ? 9.134 -4.952 7.156 1.00 92.00 223 ALA A N 1
ATOM 1664 C CA . ALA A 1 223 ? 7.761 -5.202 7.548 1.00 92.00 223 ALA A CA 1
ATOM 1665 C C . ALA A 1 223 ? 7.380 -4.247 8.676 1.00 92.00 223 ALA A C 1
ATOM 1667 O O . ALA A 1 223 ? 8.052 -4.210 9.704 1.00 92.00 223 ALA A O 1
ATOM 1668 N N . VAL A 1 224 ? 6.296 -3.504 8.490 1.00 94.81 224 VAL A N 1
ATOM 1669 C CA . VAL A 1 224 ? 5.635 -2.730 9.541 1.00 94.81 224 VAL A CA 1
ATOM 1670 C C . VAL A 1 224 ? 4.485 -3.569 10.075 1.00 94.81 224 VAL A C 1
ATOM 1672 O O . VAL A 1 224 ? 3.649 -4.026 9.296 1.00 94.81 224 VAL A O 1
ATOM 1675 N N . ILE A 1 225 ? 4.443 -3.773 11.388 1.00 93.44 225 ILE A N 1
ATOM 1676 C CA . ILE A 1 225 ? 3.433 -4.606 12.040 1.00 93.44 225 ILE A CA 1
ATOM 1677 C C . ILE A 1 225 ? 2.511 -3.716 12.873 1.00 93.44 225 ILE A C 1
ATOM 1679 O O . ILE A 1 225 ? 2.937 -3.094 13.850 1.00 93.44 225 ILE A O 1
ATOM 1683 N N . TYR A 1 226 ? 1.246 -3.668 12.465 1.00 95.00 226 TYR A N 1
ATOM 1684 C CA . TYR A 1 226 ? 0.140 -3.068 13.200 1.00 95.00 226 TYR A CA 1
ATOM 1685 C C . TYR A 1 226 ? -0.483 -4.099 14.135 1.00 95.00 226 TYR A C 1
ATOM 1687 O O . TYR A 1 226 ? -0.533 -5.284 13.811 1.00 95.00 226 TYR A O 1
ATOM 1695 N N . ASN A 1 227 ? -1.022 -3.646 15.261 1.00 93.75 227 ASN A N 1
ATOM 1696 C CA . ASN A 1 227 ? -1.939 -4.470 16.040 1.00 93.75 227 ASN A CA 1
ATOM 1697 C C . ASN A 1 227 ? -3.316 -4.436 15.373 1.00 93.75 227 ASN A C 1
ATOM 1699 O O . ASN A 1 227 ? -3.739 -3.389 14.876 1.00 93.75 227 ASN A O 1
ATOM 1703 N N . ALA A 1 228 ? -4.003 -5.573 15.333 1.00 89.31 228 ALA A N 1
ATOM 1704 C CA . ALA A 1 228 ? -5.352 -5.628 14.799 1.00 89.31 228 ALA A CA 1
ATOM 1705 C C . ALA A 1 228 ? -6.317 -4.873 15.713 1.00 89.31 228 ALA A C 1
ATOM 1707 O O . ALA A 1 228 ? -6.291 -5.064 16.926 1.00 89.31 228 ALA A O 1
ATOM 1708 N N . ALA A 1 229 ? -7.202 -4.079 15.114 1.00 93.38 229 ALA A N 1
ATOM 1709 C CA . ALA A 1 229 ? -8.419 -3.674 15.797 1.00 93.38 229 ALA A CA 1
ATOM 1710 C C . ALA A 1 229 ? -9.379 -4.866 15.884 1.00 93.38 229 ALA A C 1
ATOM 1712 O O . ALA A 1 229 ? -9.444 -5.708 14.975 1.00 93.38 229 ALA A O 1
ATOM 1713 N N . GLU A 1 230 ? -10.128 -4.920 16.973 1.00 93.69 230 GLU A N 1
ATOM 1714 C CA . GLU A 1 230 ? -11.151 -5.917 17.230 1.00 93.69 230 GLU A CA 1
ATOM 1715 C C . GLU A 1 230 ? -12.549 -5.352 16.969 1.00 93.69 230 GLU A C 1
ATOM 1717 O O . GLU A 1 230 ? -12.785 -4.144 16.928 1.00 93.69 230 GLU A O 1
ATOM 1722 N N . VAL A 1 231 ? -13.507 -6.251 16.740 1.00 95.56 231 VAL A N 1
ATOM 1723 C CA . VAL A 1 231 ? -14.909 -5.852 16.580 1.00 95.56 231 VAL A CA 1
ATOM 1724 C C . VAL A 1 231 ? -15.403 -5.247 17.892 1.00 95.56 231 VAL A C 1
ATOM 1726 O O . VAL A 1 231 ? -15.320 -5.880 18.941 1.00 95.56 231 VAL A O 1
ATOM 1729 N N . GLY A 1 232 ? -15.958 -4.041 17.812 1.00 95.81 232 GLY A N 1
ATOM 1730 C CA . GLY A 1 232 ? -16.370 -3.240 18.961 1.00 95.81 232 GLY A CA 1
ATOM 1731 C C . GLY A 1 232 ? -15.389 -2.128 19.330 1.00 95.81 232 GLY A C 1
ATOM 1732 O O . GLY A 1 232 ? -15.795 -1.213 20.046 1.00 95.81 232 GLY A O 1
ATOM 1733 N N . ASP A 1 233 ? -14.158 -2.146 18.809 1.00 95.88 233 ASP A N 1
ATOM 1734 C CA . ASP A 1 233 ? -13.195 -1.073 19.052 1.00 95.88 233 ASP A CA 1
ATOM 1735 C C . ASP A 1 233 ? -13.675 0.241 18.435 1.00 95.88 233 ASP A C 1
ATOM 1737 O O . ASP A 1 23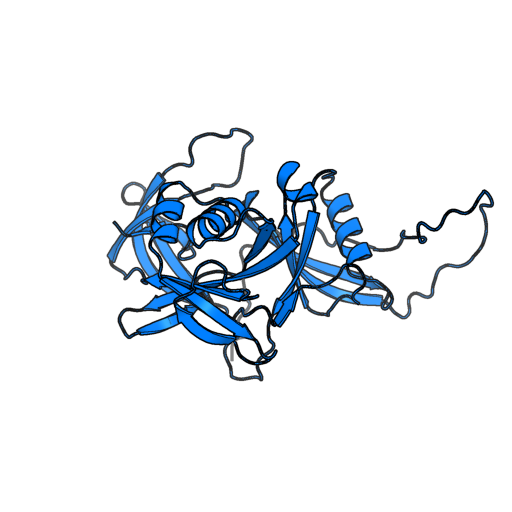3 ? -14.190 0.282 17.309 1.00 95.88 233 ASP A O 1
ATOM 1741 N N . VAL A 1 234 ? -13.476 1.330 19.177 1.00 95.75 234 VAL A N 1
ATOM 1742 C CA . VAL A 1 234 ? -13.708 2.684 18.680 1.00 95.75 234 VAL A CA 1
ATOM 1743 C C . VAL A 1 234 ? -12.461 3.129 17.932 1.00 95.75 234 VAL A C 1
ATOM 1745 O O . VAL A 1 234 ? -11.344 3.010 18.428 1.00 95.75 234 VAL A O 1
ATOM 1748 N N . VAL A 1 235 ? -12.650 3.644 16.725 1.00 94.50 235 VAL A N 1
ATOM 1749 C CA . VAL A 1 235 ? -11.564 4.079 15.853 1.00 94.50 235 VAL A CA 1
ATOM 1750 C C . VAL A 1 235 ? -11.841 5.465 15.301 1.00 94.50 235 VAL A C 1
ATOM 1752 O O . VAL A 1 235 ? -12.985 5.901 15.158 1.00 94.50 235 VAL A O 1
ATOM 1755 N N . VAL A 1 236 ? -10.766 6.135 14.926 1.00 91.31 236 VAL A N 1
ATOM 1756 C CA . VAL A 1 236 ? -10.784 7.347 14.124 1.00 91.31 236 VAL A CA 1
ATOM 1757 C C . VAL A 1 236 ? -10.349 7.000 12.710 1.00 91.31 236 VAL A C 1
ATOM 1759 O O . VAL A 1 236 ? -9.224 6.557 12.505 1.00 91.31 236 VAL A O 1
ATOM 1762 N N . VAL A 1 237 ? -11.225 7.210 11.732 1.00 87.00 237 VAL A N 1
ATOM 1763 C CA . VAL A 1 237 ? -10.956 6.978 10.313 1.00 87.00 237 VAL A CA 1
ATOM 1764 C C . VAL A 1 237 ? -10.468 8.268 9.668 1.00 87.00 237 VAL A C 1
ATOM 1766 O O . VAL A 1 237 ? -11.113 9.317 9.756 1.00 87.00 237 VAL A O 1
ATOM 1769 N N . SER A 1 238 ? -9.330 8.175 8.982 1.00 73.62 238 SER A N 1
ATOM 1770 C CA . SER A 1 238 ? -8.851 9.227 8.098 1.00 73.62 238 SER A CA 1
ATOM 1771 C C . SER A 1 238 ? -9.490 9.043 6.726 1.00 73.62 238 SER A C 1
ATOM 1773 O O . SER A 1 238 ? -9.038 8.251 5.899 1.00 73.62 238 SER A O 1
ATOM 1775 N N . ALA A 1 239 ? -10.592 9.748 6.491 1.00 60.31 239 ALA A N 1
ATOM 1776 C CA . ALA A 1 239 ? -11.328 9.645 5.247 1.00 60.31 239 ALA A CA 1
ATOM 1777 C C . ALA A 1 239 ? -10.781 10.643 4.216 1.00 60.31 239 ALA A C 1
ATOM 1779 O O . ALA A 1 239 ? -11.215 11.792 4.152 1.00 60.31 239 ALA A O 1
ATOM 1780 N N . GLN A 1 240 ? -9.849 10.210 3.364 1.00 56.97 240 GLN A N 1
ATOM 1781 C CA . GLN A 1 240 ? -9.592 10.920 2.108 1.00 56.97 240 GLN A CA 1
ATOM 1782 C C . GLN A 1 240 ? -10.729 10.611 1.134 1.00 56.97 240 GLN A C 1
ATOM 1784 O O . GLN A 1 240 ? -10.656 9.681 0.334 1.00 56.97 240 GLN A O 1
ATOM 1789 N N . TRP A 1 241 ? -11.838 11.336 1.259 1.00 47.78 241 TRP A N 1
ATOM 1790 C CA . TRP A 1 241 ? -12.943 11.201 0.317 1.00 47.78 241 TRP A CA 1
ATOM 1791 C C . TRP A 1 241 ? -12.553 11.738 -1.058 1.00 47.78 241 TRP A C 1
ATOM 1793 O O . TRP A 1 241 ? -11.857 12.745 -1.191 1.00 47.78 241 TRP A O 1
ATOM 1803 N N . HIS A 1 242 ? -13.002 11.029 -2.094 1.00 41.09 242 HIS A N 1
ATOM 1804 C CA . HIS A 1 242 ? -12.772 11.405 -3.478 1.00 41.09 242 HIS A CA 1
ATOM 1805 C C . HIS A 1 242 ? -13.329 12.810 -3.769 1.00 41.09 242 HIS A C 1
ATOM 1807 O O . HIS A 1 242 ? -14.529 13.053 -3.654 1.00 41.09 242 HIS A O 1
ATOM 1813 N N . SER A 1 243 ? -12.442 13.677 -4.269 1.00 34.59 243 SER A N 1
ATOM 1814 C CA . SER A 1 243 ? -12.680 15.055 -4.733 1.00 34.59 243 SER A CA 1
ATOM 1815 C C . SER A 1 243 ? -12.897 16.075 -3.605 1.00 34.59 243 SER A C 1
ATOM 1817 O O . SER A 1 243 ? -13.532 15.791 -2.604 1.00 34.59 243 SER A O 1
ATOM 1819 N N . SER A 1 244 ? -12.378 17.295 -3.669 1.00 34.34 244 SER A N 1
ATOM 1820 C CA . SER A 1 244 ? -12.072 18.141 -4.821 1.00 34.34 244 SER A CA 1
ATOM 1821 C C . SER A 1 244 ? -11.058 19.197 -4.397 1.00 34.34 244 SER A C 1
ATOM 1823 O O . SER A 1 244 ? -11.314 19.802 -3.370 1.00 34.34 244 SER A O 1
ATOM 1825 N N . ALA A 1 245 ? -10.000 19.431 -5.190 1.00 39.50 245 ALA A N 1
ATOM 1826 C CA . ALA A 1 245 ? -9.199 20.666 -5.368 1.00 39.50 245 ALA A CA 1
ATOM 1827 C C . ALA A 1 245 ? -8.784 21.544 -4.159 1.00 39.50 245 ALA A C 1
ATOM 1829 O O . ALA A 1 245 ? -8.048 22.510 -4.344 1.00 39.50 245 ALA A O 1
ATOM 1830 N N . ASP A 1 246 ? -9.191 21.214 -2.948 1.00 41.94 246 ASP A N 1
ATOM 1831 C CA . ASP A 1 246 ? -9.028 21.996 -1.748 1.00 41.94 246 ASP A CA 1
ATOM 1832 C C . ASP A 1 246 ? -8.209 21.125 -0.810 1.00 41.94 246 ASP A C 1
ATOM 1834 O O . ASP A 1 246 ? -8.636 20.053 -0.377 1.00 41.94 246 ASP A O 1
ATOM 1838 N N . ARG A 1 247 ? -6.974 21.556 -0.548 1.00 45.53 247 ARG A N 1
ATOM 1839 C CA . ARG A 1 247 ? -6.077 20.940 0.439 1.00 45.53 247 ARG A CA 1
ATOM 1840 C C . ARG A 1 247 ? -6.578 21.260 1.855 1.00 45.53 247 ARG A C 1
ATOM 1842 O O . ARG A 1 247 ? -5.836 21.785 2.681 1.00 45.53 247 ARG A O 1
ATOM 1849 N N . GLY A 1 248 ? -7.864 21.029 2.100 1.00 47.50 248 GLY A N 1
ATOM 1850 C CA . GLY A 1 248 ? -8.492 21.153 3.401 1.00 47.50 248 GLY A CA 1
ATOM 1851 C C . GLY A 1 248 ? -8.038 20.028 4.324 1.00 47.50 248 GLY A C 1
ATOM 1852 O O . GLY A 1 248 ? -7.541 18.989 3.887 1.00 47.50 248 GLY A O 1
ATOM 1853 N N . ARG A 1 249 ? -8.205 20.242 5.629 1.00 54.44 249 ARG A N 1
ATOM 1854 C CA . ARG A 1 249 ? -7.953 19.217 6.643 1.00 54.44 249 ARG A CA 1
ATOM 1855 C C . ARG A 1 249 ? -8.890 18.034 6.386 1.00 54.44 249 ARG A C 1
ATOM 1857 O O . ARG A 1 249 ? -10.103 18.224 6.351 1.00 54.44 249 ARG A O 1
ATOM 1864 N N . THR A 1 250 ? -8.327 16.841 6.208 1.00 57.50 250 THR A N 1
ATOM 1865 C CA . THR A 1 250 ? -9.076 15.595 6.011 1.00 57.50 250 THR A CA 1
ATOM 1866 C C . THR A 1 250 ? -10.118 15.442 7.125 1.00 57.50 250 THR A C 1
ATOM 1868 O O . THR A 1 250 ? -9.737 15.562 8.296 1.00 57.50 250 THR A O 1
ATOM 1871 N N . PRO A 1 251 ? -11.410 15.222 6.816 1.00 63.50 251 PRO A N 1
ATOM 1872 C CA . PRO A 1 251 ? -12.413 15.017 7.848 1.00 63.50 251 PRO A CA 1
ATOM 1873 C C . PRO A 1 251 ? -12.056 13.764 8.652 1.00 63.50 251 PRO A C 1
ATOM 1875 O O . PRO A 1 251 ? -11.766 12.700 8.103 1.00 63.50 251 PRO A O 1
ATOM 1878 N N . ILE A 1 252 ? -12.031 13.935 9.968 1.00 71.69 252 ILE A N 1
ATOM 1879 C CA . ILE A 1 252 ? -11.749 12.883 10.935 1.00 71.69 252 ILE A CA 1
ATOM 1880 C C . ILE A 1 252 ? -13.100 12.319 11.365 1.00 71.69 252 ILE A C 1
ATOM 1882 O O . ILE A 1 252 ? -13.901 13.048 11.948 1.00 71.69 252 ILE A O 1
ATOM 1886 N N . VAL A 1 253 ? -13.358 11.048 11.060 1.00 85.50 253 VAL A N 1
ATOM 1887 C CA . VAL A 1 253 ? -14.631 10.385 11.378 1.00 85.50 253 VAL A CA 1
ATOM 1888 C C . VAL A 1 253 ? -14.410 9.403 12.516 1.00 85.50 253 VAL A C 1
ATOM 1890 O O . VAL A 1 253 ? -13.580 8.505 12.401 1.00 85.50 253 VAL A O 1
ATOM 1893 N N . GLN A 1 254 ? -15.154 9.543 13.611 1.00 91.62 254 GLN A N 1
ATOM 1894 C CA . GLN A 1 254 ? -15.146 8.550 14.681 1.00 91.62 254 GLN A CA 1
ATOM 1895 C C . GLN A 1 254 ? -16.175 7.454 14.382 1.00 91.62 254 GLN A C 1
ATOM 1897 O O . GLN A 1 254 ? -17.323 7.728 14.025 1.00 91.62 254 GLN A O 1
ATOM 1902 N N . GLY A 1 255 ? -15.772 6.199 14.540 1.00 93.12 255 GLY A N 1
ATOM 1903 C CA . GLY A 1 255 ? -16.624 5.050 14.278 1.00 93.12 255 GLY A CA 1
ATOM 1904 C C . GLY A 1 255 ? -16.280 3.849 15.143 1.00 93.12 255 GLY A C 1
ATOM 1905 O O . GLY A 1 255 ? -15.354 3.884 15.946 1.00 93.12 255 GLY A O 1
ATOM 1906 N N . VAL A 1 256 ? -17.047 2.778 14.974 1.00 96.25 256 VAL A N 1
ATOM 1907 C CA . VAL A 1 256 ? -16.854 1.500 15.661 1.00 96.25 256 VAL A CA 1
ATOM 1908 C C . VAL A 1 256 ? -16.578 0.420 14.629 1.00 96.25 256 VAL A C 1
ATOM 1910 O O . VAL A 1 256 ? -17.296 0.319 13.629 1.00 96.25 256 VAL A O 1
ATOM 1913 N N . VAL A 1 257 ? -15.561 -0.407 14.863 1.00 96.62 257 VAL A N 1
ATOM 1914 C CA . VAL A 1 257 ? -15.283 -1.575 14.022 1.00 96.62 257 VAL A CA 1
ATOM 1915 C C . VAL A 1 257 ? -16.435 -2.563 14.168 1.00 96.62 257 VAL A C 1
ATOM 1917 O O . VAL A 1 257 ? -16.668 -3.131 15.231 1.00 96.62 257 VAL A O 1
ATOM 1920 N N . THR A 1 258 ? -17.167 -2.781 13.085 1.00 96.62 258 THR A N 1
ATOM 1921 C CA . THR A 1 258 ? -18.309 -3.708 13.046 1.00 96.62 258 THR A CA 1
ATOM 1922 C C . THR A 1 258 ? -17.930 -5.065 12.481 1.00 96.62 258 THR A C 1
ATOM 1924 O O . THR A 1 258 ? -18.550 -6.074 12.821 1.00 96.62 258 THR A O 1
ATOM 1927 N N . ARG A 1 259 ? -16.888 -5.109 11.646 1.00 95.38 259 ARG A N 1
ATOM 1928 C CA . ARG A 1 259 ? -16.413 -6.342 11.033 1.00 95.38 259 ARG A CA 1
ATOM 1929 C C . ARG A 1 259 ? -14.922 -6.281 10.747 1.00 95.38 259 ARG A C 1
ATOM 1931 O O . ARG A 1 259 ? -14.405 -5.254 10.315 1.00 95.38 259 ARG A O 1
ATOM 1938 N N . ARG A 1 260 ? -14.273 -7.433 10.900 1.00 93.75 260 ARG A N 1
ATOM 1939 C CA . ARG A 1 260 ? -12.926 -7.730 10.410 1.00 93.75 260 ARG A CA 1
ATOM 1940 C C . ARG A 1 260 ? -12.987 -8.996 9.569 1.00 93.75 260 ARG A C 1
ATOM 1942 O O . ARG A 1 260 ? -13.582 -9.986 9.995 1.00 93.75 260 ARG A O 1
ATOM 1949 N N . TYR A 1 261 ? -12.396 -8.982 8.383 1.00 89.94 261 TYR A N 1
ATOM 1950 C CA . TYR A 1 261 ? -12.391 -10.144 7.497 1.00 89.94 261 TYR A CA 1
ATOM 1951 C C . TYR A 1 261 ? -11.172 -10.147 6.585 1.00 89.94 261 TYR A C 1
ATOM 1953 O O . TYR A 1 261 ? -10.547 -9.119 6.351 1.00 89.94 261 TYR A O 1
ATOM 1961 N N . VAL A 1 262 ? -10.837 -11.326 6.063 1.00 85.75 262 VAL A N 1
ATOM 1962 C CA . VAL A 1 262 ? -9.784 -11.476 5.060 1.00 85.75 262 VAL A CA 1
ATOM 1963 C C . VAL A 1 262 ? -10.430 -11.616 3.691 1.00 85.75 262 VAL A C 1
ATOM 1965 O O . VAL A 1 262 ? -11.232 -12.523 3.470 1.00 85.75 262 VAL A O 1
ATOM 1968 N N . GLN A 1 263 ? -10.055 -10.741 2.767 1.00 82.19 263 GLN A N 1
ATOM 1969 C CA . GLN A 1 263 ? -10.452 -10.807 1.368 1.00 82.19 263 GLN A CA 1
ATOM 1970 C C . GLN A 1 263 ? -9.209 -10.640 0.493 1.00 82.19 263 GLN A C 1
ATOM 1972 O O . GLN A 1 263 ? -8.400 -9.743 0.710 1.00 82.19 263 GLN A O 1
ATOM 1977 N N . ASP A 1 264 ? -9.044 -11.530 -0.489 1.00 73.38 264 ASP A N 1
ATOM 1978 C CA . ASP A 1 264 ? -7.923 -11.510 -1.443 1.00 73.38 264 ASP A CA 1
ATOM 1979 C C . ASP A 1 264 ? -6.533 -11.512 -0.774 1.00 73.38 264 ASP A C 1
ATOM 1981 O O . ASP A 1 264 ? -5.557 -10.988 -1.305 1.00 73.38 264 ASP A O 1
ATOM 1985 N N . GLY A 1 265 ? -6.446 -12.111 0.418 1.00 75.06 265 GLY A N 1
ATOM 1986 C CA . GLY A 1 265 ? -5.224 -12.174 1.222 1.00 75.06 265 GLY A CA 1
ATOM 1987 C C . GLY A 1 265 ? -4.948 -10.935 2.079 1.00 75.06 265 GLY A C 1
ATOM 1988 O O . GLY A 1 265 ? -3.985 -10.963 2.840 1.00 75.06 265 GLY A O 1
ATOM 1989 N N . LEU A 1 266 ? -5.781 -9.889 2.006 1.00 82.38 266 LEU A N 1
ATOM 1990 C CA . LEU A 1 266 ? -5.696 -8.696 2.853 1.00 82.38 266 LEU A CA 1
ATOM 1991 C C . LEU A 1 266 ? -6.708 -8.759 3.993 1.00 82.38 266 LEU A C 1
ATOM 1993 O O . LEU A 1 266 ? -7.856 -9.153 3.789 1.00 82.38 266 LEU A O 1
ATOM 1997 N N . MET A 1 267 ? -6.297 -8.311 5.173 1.00 88.62 267 MET A N 1
ATOM 1998 C CA . MET A 1 267 ? -7.196 -8.033 6.284 1.00 88.62 267 MET A CA 1
ATOM 1999 C C . MET A 1 267 ? -7.849 -6.664 6.095 1.00 88.62 267 MET A C 1
ATOM 2001 O O . MET A 1 267 ? -7.161 -5.652 5.969 1.00 88.62 267 MET A O 1
ATOM 2005 N N . LEU A 1 268 ? -9.180 -6.660 6.075 1.00 91.00 268 LEU A N 1
ATOM 2006 C CA . LEU A 1 268 ? -10.025 -5.494 5.857 1.00 91.00 268 LEU A CA 1
ATOM 2007 C C . LEU A 1 268 ? -11.005 -5.301 7.018 1.00 91.00 268 LEU A C 1
ATOM 2009 O O . LEU A 1 268 ? -11.370 -6.255 7.715 1.00 91.00 268 LEU A O 1
ATOM 2013 N N . PHE A 1 269 ? -11.456 -4.059 7.178 1.00 93.19 269 PHE A N 1
ATOM 2014 C CA . PHE A 1 269 ? -12.317 -3.615 8.266 1.00 93.19 269 PHE A CA 1
ATOM 2015 C C . PHE A 1 269 ? -13.550 -2.876 7.730 1.00 93.19 269 PHE A C 1
ATOM 2017 O O . PHE A 1 269 ? -13.472 -2.133 6.751 1.00 93.19 269 PHE A O 1
ATOM 2024 N N . GLU A 1 270 ? -14.691 -3.075 8.385 1.00 94.19 270 GLU A N 1
ATOM 2025 C CA . GLU A 1 270 ? -15.891 -2.247 8.218 1.00 94.19 270 GLU A CA 1
ATOM 2026 C C . GLU A 1 270 ? -16.090 -1.415 9.482 1.00 94.19 270 GLU A C 1
ATOM 2028 O O . GLU A 1 270 ? -16.201 -1.964 10.584 1.00 94.19 270 GLU A O 1
ATOM 2033 N N . VAL A 1 271 ? -16.157 -0.095 9.329 1.00 92.75 271 VAL A N 1
ATOM 2034 C CA . VAL A 1 271 ? -16.297 0.851 10.440 1.00 92.75 271 VAL A CA 1
ATOM 2035 C C . VAL A 1 271 ? -17.602 1.613 10.292 1.00 92.75 271 VAL A C 1
ATOM 2037 O O . VAL A 1 271 ? -17.828 2.279 9.286 1.00 92.75 271 VAL A O 1
ATOM 2040 N N . LYS A 1 272 ? -18.458 1.539 11.308 1.00 93.94 272 LYS A N 1
ATOM 2041 C CA . LYS A 1 272 ? -19.713 2.288 11.358 1.00 93.94 272 LYS A CA 1
ATOM 2042 C C . LYS A 1 272 ? -19.493 3.623 12.056 1.00 93.94 272 LYS A C 1
ATOM 2044 O O . LYS A 1 272 ? -19.083 3.635 13.213 1.00 93.94 272 LYS A O 1
ATOM 2049 N N . GLU A 1 273 ? -19.786 4.723 11.376 1.00 90.94 273 GLU A N 1
ATOM 2050 C CA . GLU A 1 273 ? -19.771 6.062 11.964 1.00 90.94 273 GLU A CA 1
ATOM 2051 C C . GLU A 1 273 ? -20.797 6.163 13.104 1.00 90.94 273 GLU A C 1
ATOM 2053 O O . GLU A 1 273 ? -21.923 5.662 12.992 1.00 90.94 273 GLU A O 1
ATOM 2058 N N . VAL A 1 274 ? -20.396 6.805 14.206 1.00 86.25 274 VAL A N 1
ATOM 2059 C CA . VAL A 1 274 ? -21.202 6.880 15.437 1.00 86.25 274 VAL A CA 1
ATOM 2060 C C . VAL A 1 274 ? -22.518 7.632 15.211 1.00 86.25 274 VAL A C 1
ATOM 2062 O O . VAL A 1 274 ? -23.560 7.182 15.689 1.00 86.25 274 VAL A O 1
ATOM 2065 N N . ASP A 1 275 ? -22.490 8.719 14.437 1.00 83.00 275 ASP A N 1
ATOM 2066 C CA . ASP A 1 275 ? -23.612 9.663 14.351 1.00 83.00 275 ASP A CA 1
ATOM 2067 C C . ASP A 1 275 ? -24.569 9.398 13.180 1.00 83.00 275 ASP A C 1
ATOM 2069 O O . ASP A 1 275 ? -25.775 9.622 13.286 1.00 83.00 275 ASP A O 1
ATOM 2073 N N . THR A 1 276 ? -24.061 8.913 12.047 1.00 77.38 276 THR A N 1
ATOM 2074 C CA . THR A 1 276 ? -24.812 8.890 10.775 1.00 77.38 276 THR A CA 1
ATOM 2075 C C . THR A 1 276 ? -25.276 7.493 10.367 1.00 77.38 276 THR A C 1
ATOM 2077 O O . THR A 1 276 ? -25.962 7.334 9.357 1.00 77.38 276 THR A O 1
ATOM 2080 N N . SER A 1 277 ? -24.911 6.458 11.131 1.00 78.88 277 SER A N 1
ATOM 2081 C CA . SER A 1 277 ? -25.089 5.036 10.795 1.00 78.88 277 SER A CA 1
ATOM 2082 C C . SER A 1 277 ? -24.438 4.574 9.481 1.00 78.88 277 SER A C 1
ATOM 2084 O O . SER A 1 277 ? -24.610 3.413 9.106 1.00 78.88 277 SER A O 1
ATOM 2086 N N . VAL A 1 278 ? -23.667 5.440 8.813 1.00 88.00 278 VAL A N 1
ATOM 2087 C CA . VAL A 1 278 ? -22.910 5.121 7.599 1.00 88.00 278 VAL A CA 1
ATOM 2088 C C . VAL A 1 278 ? -21.835 4.089 7.926 1.00 88.00 278 VAL A C 1
ATOM 2090 O O . VAL A 1 278 ? -21.130 4.206 8.928 1.00 88.00 278 VAL A O 1
ATOM 2093 N N . VAL A 1 279 ? -21.701 3.075 7.072 1.00 88.12 279 VAL A N 1
ATOM 2094 C CA . VAL A 1 279 ? -20.641 2.067 7.178 1.00 88.12 279 VAL A CA 1
ATOM 2095 C C . VAL A 1 279 ? -19.586 2.352 6.118 1.00 88.12 279 VAL A C 1
ATOM 2097 O O . VAL A 1 279 ? -19.865 2.344 4.923 1.00 88.12 279 VAL A O 1
ATOM 2100 N N . MET A 1 280 ? -18.366 2.612 6.574 1.00 88.94 280 MET A N 1
ATOM 2101 C CA . MET A 1 280 ? -17.171 2.681 5.747 1.00 88.94 280 MET A CA 1
ATOM 2102 C C . MET A 1 280 ? -16.637 1.264 5.573 1.00 88.94 280 MET A C 1
ATOM 2104 O O . MET A 1 280 ? -16.183 0.634 6.530 1.00 88.94 280 MET A O 1
ATOM 2108 N N . GLU A 1 281 ? -16.729 0.746 4.357 1.00 89.44 281 GLU A N 1
ATOM 2109 C CA . GLU A 1 281 ? -16.381 -0.637 4.050 1.00 89.44 281 GLU A CA 1
ATOM 2110 C C . GLU A 1 281 ? -14.949 -0.767 3.527 1.00 89.44 281 GLU A C 1
ATOM 2112 O O . GLU A 1 281 ? -14.404 0.146 2.907 1.00 89.44 281 GLU A O 1
ATOM 2117 N N . ARG A 1 282 ? -14.374 -1.964 3.701 1.00 88.62 282 ARG A N 1
ATOM 2118 C CA . ARG A 1 282 ? -13.108 -2.386 3.076 1.00 88.62 282 ARG A CA 1
ATOM 2119 C C . ARG A 1 282 ? -11.901 -1.514 3.446 1.00 88.62 282 ARG A C 1
ATOM 2121 O O . ARG A 1 282 ? -10.984 -1.371 2.637 1.00 88.62 282 ARG A O 1
ATOM 2128 N N . LEU A 1 283 ? -11.882 -0.967 4.658 1.00 89.50 283 LEU A N 1
ATOM 2129 C CA . LEU A 1 283 ? -10.756 -0.185 5.160 1.00 89.50 283 LEU A CA 1
ATOM 2130 C C . LEU A 1 283 ? -9.551 -1.083 5.458 1.00 89.50 283 LEU A C 1
ATOM 2132 O O . LEU A 1 283 ? -9.710 -2.216 5.912 1.00 89.50 283 LEU A O 1
ATOM 2136 N N . THR A 1 284 ? -8.345 -0.571 5.246 1.00 90.81 284 THR A N 1
ATOM 2137 C CA . THR A 1 284 ? -7.077 -1.193 5.654 1.00 90.81 284 THR A CA 1
ATOM 2138 C C . THR A 1 284 ? -6.596 -0.638 6.992 1.00 90.81 284 THR A C 1
ATOM 2140 O O . THR A 1 284 ? -7.019 0.433 7.425 1.00 90.81 284 THR A O 1
ATOM 2143 N N . CYS A 1 285 ? -5.640 -1.317 7.634 1.00 90.94 285 CYS A N 1
ATOM 2144 C CA . CYS A 1 285 ? -5.103 -0.895 8.939 1.00 90.94 285 CYS A CA 1
ATOM 2145 C C . CYS A 1 285 ? -4.371 0.460 8.923 1.00 90.94 285 CYS A C 1
ATOM 2147 O O . CYS A 1 285 ? -4.078 1.020 9.970 1.00 90.94 285 CYS A O 1
ATOM 2149 N N . THR A 1 286 ? -4.050 0.980 7.739 1.00 90.50 286 THR A N 1
ATOM 2150 C CA . THR A 1 286 ? -3.401 2.282 7.539 1.00 90.50 286 THR A CA 1
ATOM 2151 C C . THR A 1 286 ? -4.388 3.450 7.493 1.00 90.50 286 THR A C 1
ATOM 2153 O O . THR A 1 286 ? -3.955 4.596 7.500 1.00 90.50 286 THR A O 1
ATOM 2156 N N . GLN A 1 287 ? -5.697 3.185 7.416 1.00 89.38 287 GLN A N 1
ATOM 2157 C CA . GLN A 1 287 ? -6.727 4.207 7.189 1.00 89.38 287 GLN A CA 1
ATOM 2158 C C . GLN A 1 287 ? -7.450 4.644 8.467 1.00 89.38 287 GLN A C 1
ATOM 2160 O O . GLN A 1 287 ? -8.316 5.519 8.417 1.00 89.38 287 GLN A O 1
ATOM 2165 N N . PHE A 1 288 ? -7.124 4.047 9.611 1.00 89.38 288 PHE A N 1
ATOM 2166 C CA . PHE A 1 288 ? -7.734 4.397 10.885 1.00 89.38 288 PHE A CA 1
ATOM 2167 C C . PHE A 1 288 ? -6.776 4.198 12.061 1.00 89.38 288 PHE A C 1
ATOM 2169 O O . PHE A 1 288 ? -5.756 3.518 11.952 1.00 89.38 288 PHE A O 1
ATOM 2176 N N . VAL A 1 289 ? -7.137 4.788 13.198 1.00 91.44 289 VAL A N 1
ATOM 2177 C CA . VAL A 1 289 ? -6.420 4.695 14.472 1.00 91.44 289 VAL A CA 1
ATOM 2178 C C . VAL A 1 289 ? -7.385 4.194 15.548 1.00 91.44 289 VAL A C 1
ATOM 2180 O O . VAL A 1 289 ? -8.400 4.855 15.773 1.00 91.44 289 VAL A O 1
ATOM 2183 N N . PRO A 1 290 ? -7.112 3.054 16.208 1.00 91.00 290 PRO A N 1
ATOM 2184 C CA . PRO A 1 290 ? -7.835 2.648 17.416 1.00 91.00 290 PRO A CA 1
ATOM 2185 C C . PRO A 1 290 ? -7.651 3.663 18.551 1.00 91.00 290 PRO A C 1
ATOM 2187 O O . PRO A 1 290 ? -6.534 4.147 18.750 1.00 91.00 290 PRO A O 1
ATOM 2190 N N . LEU A 1 291 ? -8.742 3.999 19.251 1.00 89.25 291 LEU A N 1
ATOM 2191 C CA . LEU A 1 291 ? -8.779 4.950 20.373 1.00 89.25 291 LEU A CA 1
ATOM 2192 C C . LEU A 1 291 ? -8.597 4.280 21.738 1.00 89.25 291 LEU A C 1
ATOM 2194 O O . LEU A 1 291 ? -9.137 3.170 21.932 1.00 89.25 291 LEU A O 1
#

Solvent-accessible surface area (backbone atoms only — not comparable to full-atom values): 17104 Å² total; per-residue (Å²): 136,81,83,82,79,85,80,73,95,67,77,79,74,70,80,57,81,66,69,79,83,78,78,71,94,65,95,75,80,95,75,86,83,88,84,75,87,74,75,92,84,52,67,42,72,25,42,39,36,40,38,32,42,86,69,63,44,74,42,69,44,56,39,51,32,47,72,86,42,29,37,44,56,52,48,56,48,49,34,61,74,66,75,39,93,77,58,46,72,50,39,34,30,61,30,73,56,64,95,86,51,77,51,58,73,41,76,47,44,76,56,53,55,84,34,69,62,62,62,57,37,40,33,38,62,40,74,71,52,78,67,49,71,76,40,59,72,49,70,34,39,40,33,34,30,24,33,39,99,87,67,51,78,39,33,19,47,79,58,42,79,35,80,31,36,86,82,52,47,39,67,68,50,50,46,52,48,45,27,58,64,57,56,44,48,74,67,36,36,54,53,58,67,71,39,54,46,27,28,32,49,65,83,53,67,53,80,44,81,78,43,77,54,56,66,70,58,85,60,56,27,36,36,40,41,40,75,53,83,51,72,70,40,46,28,40,32,55,49,73,64,82,77,69,104,63,95,63,84,69,56,75,42,56,23,30,27,72,41,74,49,76,56,95,51,32,40,29,32,28,32,32,32,74,87,77,72,48,69,48,69,75,38,39,67,70,42,38,38,81,113

Nearest PDB structures (foldseek):
  4icu-assembly1_A  TM=5.392E-01  e=1.581E-01  Homo sapiens
  2kmc-assembly1_A  TM=5.745E-01  e=2.406E-01  Mus musculus
  1wjn-assembly1_A  TM=4.968E-01  e=9.212E-02  Mus musculus
  4icv-assembly1_A  TM=5.074E-01  e=1.581E-01  Homo sapiens
  7v08-assembly1_x  TM=2.336E-01  e=2.613E-02  Saccharomyces cerevisiae BY4741

Mean predicted aligned error: 11.4 Å

Sequence (291 aa):
MCEVQVSFAFLTSRTVECCCNVSSSSKVSSRASQLRCADHSSRRVVHVKLLDFEAGCSRAFCVSCPVSADICALFDALSRSENASAVEYVGFVLATCSSGSRTHLAVSRILSLQDSIPDFLLCQRVSPEERLKRSFIRWLVVNVFVCSGDGELFVGHVPVLVPLTAEDVGKAAVLVATARVLCLSAECEALLRNCVVVACSNNGRKLTMEGPWQDACGAEQVAVIYNAAEVGDVVVVSAQWHSSADRGRTPIVQGVVTRRYVQDGLMLFEVKEVDTSVVMERLTCTQFVPL

Foldseek 3Di:
DDDDDDDDPAPPDDDLDDLPDDPDPDDDDDDDDDDDDDDPPAWDKAWEWEDELVQPDIHIHIYTYGQQDFQLSVQVSVCVVVVPPQKGKWKFDAQDEPPPPQGDLHTLDTGDRNHGHDRYIYMYIDRDDPVLVVFFDAWAKEFEWEQEPVRDIFRQDHIDIFTDGPVCQDPLSRLVSVCVSNVFDPQLSVQQSPWFKFAWDDPSHDIDGDGGDDGNPPGRYMYTYHYDDDAFFKKWFQDPDRDDDDPDRGDIFIWGFHDWDDDSRHIFTWTQGPPPRDIDGGHGPSGIGTD

Secondary structure (DSSP, 8-state):
---------------B-----------------------TT-EEEEEEEEEETTTTEEEEEEEEEETT-BHHHHHHHHHHHTT-TT-EEEEEEEPPPPTTS-----EEEEEPTTSBPPSEEEEEEE---HHHHHHEEEEEEEEEEEE-TTS-EEEEEEEEEEEEETT--SHHHHHHHHHHHTT--HHHHHHHHHSEEEEEEE-SS-EEEEEEPPTT---SEEEEEEEPPPTT-EEEEE---S--S--PPPPEEEEEEEEEEEETTEEEEEEEETTT--EEEEE-TTSEEE-